Protein AF-A0A3B4U4S3-F1 (afdb_monomer_lite)

Structure (mmCIF, N/CA/C/O backbone):
data_AF-A0A3B4U4S3-F1
#
_entry.id   AF-A0A3B4U4S3-F1
#
loop_
_atom_site.group_PDB
_atom_site.id
_atom_site.type_symbol
_atom_site.label_atom_id
_atom_site.label_alt_id
_atom_site.label_comp_id
_atom_site.label_asym_id
_atom_site.label_entity_id
_atom_site.label_seq_id
_atom_site.pdbx_PDB_ins_code
_atom_site.Cartn_x
_atom_site.Cartn_y
_atom_site.Cartn_z
_atom_site.occupancy
_atom_site.B_iso_or_equiv
_atom_site.auth_seq_id
_atom_site.auth_comp_id
_atom_site.auth_asym_id
_atom_site.auth_atom_id
_atom_site.pdbx_PDB_model_num
ATOM 1 N N . MET A 1 1 ? 104.266 6.164 -66.813 1.00 58.22 1 MET A N 1
ATOM 2 C CA . MET A 1 1 ? 102.900 5.913 -67.338 1.00 58.22 1 MET A CA 1
ATOM 3 C C . MET A 1 1 ? 102.111 7.194 -67.681 1.00 58.22 1 MET A C 1
ATOM 5 O O . MET A 1 1 ? 100.897 7.127 -67.787 1.00 58.22 1 MET A O 1
ATOM 9 N N . PHE A 1 2 ? 102.761 8.342 -67.935 1.00 57.66 2 PHE A N 1
ATOM 10 C CA . PHE A 1 2 ? 102.082 9.587 -68.354 1.00 57.66 2 PHE A CA 1
ATOM 11 C C . PHE A 1 2 ? 102.341 9.987 -69.823 1.00 57.66 2 PHE A C 1
ATOM 13 O O . PHE A 1 2 ? 101.638 10.843 -70.349 1.00 57.66 2 PHE A O 1
ATOM 20 N N . GLU A 1 3 ? 103.284 9.344 -70.520 1.00 60.84 3 GLU A N 1
ATOM 21 C CA . GLU A 1 3 ? 103.549 9.603 -71.949 1.00 60.84 3 GLU A CA 1
ATOM 22 C C . GLU A 1 3 ? 102.419 9.099 -72.853 1.00 60.84 3 GLU A C 1
ATOM 24 O O . GLU A 1 3 ? 101.958 9.824 -73.728 1.00 60.84 3 GLU A O 1
ATOM 29 N N . ASN A 1 4 ? 101.866 7.922 -72.548 1.00 66.62 4 ASN A N 1
ATOM 30 C CA . ASN A 1 4 ? 100.774 7.322 -73.321 1.00 66.62 4 ASN A CA 1
ATOM 31 C C . ASN A 1 4 ? 99.476 8.159 -73.272 1.00 66.62 4 ASN A C 1
ATOM 33 O O . ASN A 1 4 ? 98.692 8.172 -74.215 1.00 66.62 4 ASN A O 1
ATOM 37 N N . PHE A 1 5 ? 99.244 8.897 -72.179 1.00 75.06 5 PHE A N 1
ATOM 38 C CA . PHE A 1 5 ? 98.093 9.799 -72.067 1.00 75.06 5 PHE A CA 1
ATOM 39 C C . PHE A 1 5 ? 98.308 11.094 -72.864 1.00 75.06 5 PHE A C 1
ATOM 41 O O . PHE A 1 5 ? 97.375 11.611 -73.476 1.00 75.06 5 PHE A O 1
ATOM 48 N N . ARG A 1 6 ? 99.551 11.591 -72.913 1.00 74.94 6 ARG A N 1
ATOM 49 C CA . ARG A 1 6 ? 99.919 12.792 -73.670 1.00 74.94 6 ARG A CA 1
ATOM 50 C C . ARG A 1 6 ? 99.849 12.562 -75.179 1.00 74.94 6 ARG A C 1
ATOM 52 O O . ARG A 1 6 ? 99.334 13.422 -75.885 1.00 74.94 6 ARG A O 1
ATOM 59 N N . GLU A 1 7 ? 100.293 11.402 -75.658 1.00 76.81 7 GLU A N 1
ATOM 60 C CA . GLU A 1 7 ? 100.159 11.008 -77.068 1.00 76.81 7 GLU A CA 1
ATOM 61 C C . GLU A 1 7 ? 98.692 10.858 -77.479 1.00 76.81 7 GLU A C 1
ATOM 63 O O . GLU A 1 7 ? 98.288 11.379 -78.517 1.00 76.81 7 GLU A O 1
ATOM 68 N N . ARG A 1 8 ? 97.857 10.239 -76.631 1.00 75.44 8 ARG A N 1
ATOM 69 C CA . ARG A 1 8 ? 96.414 10.111 -76.896 1.00 75.44 8 ARG A CA 1
ATOM 70 C C . ARG A 1 8 ? 95.697 11.460 -76.926 1.00 75.44 8 ARG A C 1
ATOM 72 O O . ARG A 1 8 ? 94.844 11.661 -77.784 1.00 75.44 8 ARG A O 1
ATOM 79 N N . LEU A 1 9 ? 96.057 12.396 -76.046 1.00 79.62 9 LEU A N 1
ATOM 80 C CA . LEU A 1 9 ? 95.496 13.750 -76.070 1.00 79.62 9 LEU A CA 1
ATOM 81 C C . LEU A 1 9 ? 95.936 14.521 -77.326 1.00 79.62 9 LEU A C 1
ATOM 83 O O . LEU A 1 9 ? 95.118 15.194 -77.950 1.00 79.62 9 LEU A O 1
ATOM 87 N N . HIS A 1 10 ? 97.203 14.385 -77.734 1.00 74.00 10 HIS A N 1
ATOM 88 C CA . HIS A 1 10 ? 97.710 15.013 -78.957 1.00 74.00 10 HIS A CA 1
ATOM 89 C C . HIS A 1 10 ? 97.050 14.461 -80.224 1.00 74.00 10 HIS A C 1
ATOM 91 O O . HIS A 1 10 ? 96.770 15.234 -81.139 1.00 74.00 10 HIS A O 1
ATOM 97 N N . MET A 1 11 ? 96.765 13.159 -80.257 1.00 76.75 11 MET A N 1
ATOM 98 C CA . MET A 1 11 ? 96.070 12.508 -81.367 1.00 76.75 11 MET A CA 1
ATOM 99 C C . MET A 1 11 ? 94.623 13.004 -81.477 1.00 76.75 11 MET A C 1
ATOM 101 O O . MET A 1 11 ? 94.225 13.480 -82.532 1.00 76.75 11 MET A O 1
ATOM 105 N N . VAL A 1 12 ? 93.884 13.065 -80.361 1.00 77.62 12 VAL A N 1
ATOM 106 C CA . VAL A 1 12 ? 92.513 13.617 -80.335 1.00 77.62 12 VAL A CA 1
ATOM 107 C C . VAL A 1 12 ? 92.483 15.095 -80.740 1.00 77.62 12 VAL A C 1
ATOM 109 O O . VAL A 1 12 ? 91.572 15.535 -81.440 1.00 77.62 12 VAL A O 1
ATOM 112 N N . GLN A 1 13 ? 93.490 15.875 -80.340 1.00 77.62 13 GLN A N 1
ATOM 113 C CA . GLN A 1 13 ? 93.591 17.282 -80.717 1.00 77.62 13 GLN A CA 1
ATOM 114 C C . GLN A 1 13 ? 93.939 17.459 -82.204 1.00 77.62 13 GLN A C 1
ATOM 116 O O . GLN A 1 13 ? 93.399 18.361 -82.848 1.00 77.62 13 GLN A O 1
ATOM 121 N N . GLN A 1 14 ? 94.789 16.599 -82.779 1.00 73.88 14 GLN A N 1
ATOM 122 C CA . GLN A 1 14 ? 95.028 16.575 -84.224 1.00 73.88 14 GLN A CA 1
ATOM 123 C C . GLN A 1 14 ? 93.772 16.164 -84.989 1.00 73.88 14 GLN A C 1
ATOM 125 O O . GLN A 1 14 ? 93.435 16.860 -85.942 1.00 73.88 14 GLN A O 1
ATOM 130 N N . ASP A 1 15 ? 93.045 15.145 -84.534 1.00 72.25 15 ASP A N 1
ATOM 131 C CA . ASP A 1 15 ? 91.836 14.631 -85.187 1.00 72.25 15 ASP A CA 1
ATOM 132 C C . ASP A 1 15 ? 90.685 15.651 -85.179 1.00 72.25 15 ASP A C 1
ATOM 134 O O . ASP A 1 15 ? 89.980 15.817 -86.177 1.00 72.25 15 ASP A O 1
ATOM 138 N N . PHE A 1 16 ? 90.542 16.435 -84.104 1.00 70.94 16 PHE A N 1
ATOM 139 C CA . PHE A 1 16 ? 89.606 17.566 -84.081 1.00 70.94 16 PHE A CA 1
ATOM 140 C C . PHE A 1 16 ? 90.041 18.705 -85.015 1.00 70.94 16 PHE A C 1
ATOM 142 O O . PHE A 1 16 ? 89.213 19.333 -85.679 1.00 70.94 16 PHE A O 1
ATOM 149 N N . THR A 1 17 ? 91.346 18.974 -85.099 1.00 70.06 17 THR A N 1
ATOM 150 C CA . THR A 1 17 ? 91.885 20.065 -85.926 1.00 70.06 17 THR A CA 1
ATOM 151 C C . THR A 1 17 ? 91.880 19.711 -87.421 1.00 70.06 17 THR A C 1
ATOM 153 O O . THR A 1 17 ? 91.685 20.592 -88.260 1.00 70.06 17 THR A O 1
ATOM 156 N N . THR A 1 18 ? 92.058 18.440 -87.788 1.00 65.62 18 THR A N 1
ATOM 157 C CA . THR A 1 18 ? 91.956 17.944 -89.172 1.00 65.62 18 THR A CA 1
ATOM 158 C C . THR A 1 18 ? 90.500 17.742 -89.599 1.00 65.62 18 THR A C 1
ATOM 160 O O . THR A 1 18 ? 90.156 18.060 -90.742 1.00 65.62 18 THR A O 1
ATOM 163 N N . GLY A 1 19 ? 89.617 17.338 -88.678 1.00 63.00 19 GLY A N 1
ATOM 164 C CA . GLY A 1 19 ? 88.169 17.272 -88.900 1.00 63.00 19 GLY A CA 1
ATOM 165 C C . GLY A 1 19 ? 87.524 18.639 -89.163 1.00 63.00 19 GLY A C 1
ATOM 166 O O . GLY A 1 19 ? 86.644 18.756 -90.011 1.00 63.00 19 GLY A O 1
ATOM 167 N N . LEU A 1 20 ? 88.005 19.709 -88.519 1.00 63.44 20 LEU A N 1
ATOM 168 C CA . LEU A 1 20 ? 87.483 21.064 -88.748 1.00 63.44 20 LEU A CA 1
ATOM 169 C C . LEU A 1 20 ? 88.052 21.723 -90.024 1.00 63.44 20 LEU A C 1
ATOM 171 O O . LEU A 1 20 ? 87.362 22.500 -90.681 1.00 63.44 20 LEU A O 1
ATOM 175 N N . LYS A 1 21 ? 89.284 21.376 -90.434 1.00 62.91 21 LYS A N 1
ATOM 176 C CA . LYS A 1 21 ? 89.913 21.879 -91.676 1.00 62.91 21 LYS A CA 1
ATOM 177 C C . LYS A 1 21 ? 89.324 21.280 -92.960 1.00 62.91 21 LYS A C 1
ATOM 179 O O . LYS A 1 21 ? 89.476 21.876 -94.019 1.00 62.91 21 LYS A O 1
ATOM 184 N N . THR A 1 22 ? 88.630 20.145 -92.884 1.00 59.31 22 THR A N 1
ATOM 185 C CA . THR A 1 22 ? 87.998 19.489 -94.047 1.00 59.31 22 THR A CA 1
ATOM 186 C C . THR A 1 22 ? 86.572 19.973 -94.342 1.00 59.31 22 THR A C 1
ATOM 188 O O . THR A 1 22 ? 86.033 19.658 -95.403 1.00 59.31 22 THR A O 1
ATOM 191 N N . LEU A 1 23 ? 85.979 20.794 -93.465 1.00 51.66 23 LEU A N 1
ATOM 192 C CA . LEU A 1 23 ? 84.628 21.357 -93.630 1.00 51.66 23 LEU A CA 1
ATOM 193 C C . LEU A 1 23 ? 84.605 22.851 -94.007 1.00 51.66 23 LEU A C 1
ATOM 195 O O . LEU A 1 23 ? 83.546 23.372 -94.343 1.00 51.66 23 LEU A O 1
ATOM 199 N N . GLY A 1 24 ? 85.754 23.534 -93.985 1.00 52.72 24 GLY A N 1
ATOM 200 C CA . GLY A 1 24 ? 85.854 24.991 -94.151 1.00 52.72 24 GLY A CA 1
ATOM 201 C C . GLY A 1 24 ? 86.336 25.501 -95.513 1.00 52.72 24 GLY A C 1
ATOM 202 O O . GLY A 1 24 ? 86.645 26.683 -95.607 1.00 52.72 24 GLY A O 1
ATOM 203 N N . ASP A 1 25 ? 86.442 24.658 -96.547 1.00 43.59 25 ASP A N 1
ATOM 204 C CA . ASP A 1 25 ? 87.019 25.076 -97.835 1.00 43.59 25 ASP A CA 1
ATOM 205 C C . ASP A 1 25 ? 86.301 24.482 -99.050 1.00 43.59 25 ASP A C 1
ATOM 207 O O . ASP A 1 25 ? 86.852 23.651 -99.764 1.00 43.59 25 ASP A O 1
ATOM 211 N N . LYS A 1 26 ? 85.041 24.883 -99.267 1.00 49.28 26 LYS A N 1
ATOM 212 C CA . LYS A 1 26 ? 84.388 24.883 -100.590 1.00 49.28 26 LYS A CA 1
ATOM 213 C C . LYS A 1 26 ? 83.296 25.945 -100.595 1.00 49.28 26 LYS A C 1
ATOM 215 O O . LYS A 1 26 ? 82.255 25.737 -99.985 1.00 49.28 26 LYS A O 1
ATOM 220 N N . SER A 1 27 ? 83.522 27.047 -101.306 1.00 42.66 27 SER A N 1
ATOM 221 C CA . SER A 1 27 ? 82.516 27.735 -102.139 1.00 42.66 27 SER A CA 1
ATOM 222 C C . SER A 1 27 ? 82.701 29.255 -102.138 1.00 42.66 27 SER A C 1
ATOM 224 O O . SER A 1 27 ? 81.923 30.005 -101.549 1.00 42.66 27 SER A O 1
ATOM 226 N N . ARG A 1 28 ? 83.690 29.718 -102.909 1.00 42.03 28 ARG A N 1
ATOM 227 C CA . ARG A 1 28 ? 83.558 30.952 -103.689 1.00 42.03 28 ARG A CA 1
ATOM 228 C C . ARG A 1 28 ? 83.905 30.670 -105.150 1.00 42.03 28 ARG A C 1
ATOM 230 O O . ARG A 1 28 ? 85.014 30.265 -105.465 1.00 42.03 28 ARG A O 1
ATOM 237 N N . ASP A 1 29 ? 82.888 30.873 -105.982 1.00 39.22 29 ASP A N 1
ATOM 238 C CA . ASP A 1 29 ? 82.897 31.237 -107.399 1.00 39.22 29 ASP A CA 1
ATOM 239 C C . ASP A 1 29 ? 83.911 30.592 -108.355 1.00 39.22 29 ASP A C 1
ATOM 241 O O . ASP A 1 29 ? 85.047 31.036 -108.515 1.00 39.22 29 ASP A O 1
ATOM 245 N N . THR A 1 30 ? 83.410 29.692 -109.205 1.00 39.03 30 THR A N 1
ATOM 246 C CA . THR A 1 30 ? 83.822 29.693 -110.615 1.00 39.03 30 THR A CA 1
ATOM 247 C C . THR A 1 30 ? 82.648 29.304 -111.508 1.00 39.03 30 THR A C 1
ATOM 249 O O . THR A 1 30 ? 82.042 28.243 -111.380 1.00 39.03 30 THR A O 1
ATOM 252 N N . LYS A 1 31 ? 82.298 30.224 -112.406 1.00 45.06 31 LYS A N 1
ATOM 253 C CA . LYS A 1 31 ? 81.185 30.142 -113.350 1.00 45.06 31 LYS A CA 1
ATOM 254 C C . LYS A 1 31 ? 81.403 28.996 -114.345 1.00 45.06 31 LYS A C 1
ATOM 256 O O . LYS A 1 31 ? 82.256 29.106 -115.220 1.00 45.06 31 LYS A O 1
ATOM 261 N N . ILE A 1 32 ? 80.561 27.963 -114.286 1.00 45.47 32 ILE A N 1
ATOM 262 C CA . ILE A 1 32 ? 80.308 27.056 -115.414 1.00 45.47 32 ILE A CA 1
ATOM 263 C C . ILE A 1 32 ? 78.823 27.135 -115.767 1.00 45.47 32 ILE A C 1
ATOM 265 O O . ILE A 1 32 ? 77.926 27.080 -114.929 1.00 45.47 32 ILE A O 1
ATOM 269 N N . LYS A 1 33 ? 78.591 27.364 -117.054 1.00 39.88 33 LYS A N 1
ATOM 270 C CA . LYS A 1 33 ? 77.335 27.751 -117.681 1.00 39.88 33 LYS A CA 1
ATOM 271 C C . LYS A 1 33 ? 76.458 26.510 -117.925 1.00 39.88 33 LYS A C 1
ATOM 273 O O . LYS A 1 33 ? 76.848 25.625 -118.672 1.00 39.88 33 LYS A O 1
ATOM 278 N N . ARG A 1 34 ? 75.236 26.567 -117.375 1.00 37.94 34 ARG A N 1
ATOM 279 C CA . ARG A 1 34 ? 73.984 25.852 -117.724 1.00 37.94 34 ARG A CA 1
ATOM 280 C C . ARG A 1 34 ? 73.846 24.349 -117.420 1.00 37.94 34 ARG A C 1
ATOM 282 O O . ARG A 1 34 ? 74.152 23.500 -118.247 1.00 37.94 34 ARG A O 1
ATOM 289 N N . ARG A 1 35 ? 73.049 24.080 -116.377 1.00 32.41 35 ARG A N 1
ATOM 290 C CA . ARG A 1 35 ? 71.801 23.297 -116.491 1.00 32.41 35 ARG A CA 1
ATOM 291 C C . ARG A 1 35 ? 70.768 23.844 -115.488 1.00 32.41 35 ARG A C 1
ATOM 293 O O . ARG A 1 35 ? 71.076 23.867 -114.302 1.00 32.41 35 ARG A O 1
ATOM 300 N N . PRO A 1 36 ? 69.576 24.303 -115.907 1.00 45.19 36 PRO A N 1
ATOM 301 C CA . PRO A 1 36 ? 68.518 24.638 -114.970 1.00 45.19 36 PRO A CA 1
ATOM 302 C C . PRO A 1 36 ? 67.810 23.336 -114.587 1.00 45.19 36 PRO A C 1
ATOM 304 O O . PRO A 1 36 ? 67.064 22.767 -115.377 1.00 45.19 36 PRO A O 1
ATOM 307 N N . ARG A 1 37 ? 68.083 22.835 -113.385 1.00 37.94 37 ARG A N 1
ATOM 308 C CA . ARG A 1 37 ? 67.113 22.033 -112.639 1.00 37.94 37 ARG A CA 1
ATOM 309 C C . ARG A 1 37 ? 66.824 22.791 -111.357 1.00 37.94 37 ARG A C 1
ATOM 311 O O . ARG A 1 37 ? 67.431 22.546 -110.324 1.00 37.94 37 ARG A O 1
ATOM 318 N N . PHE A 1 38 ? 65.929 23.766 -111.474 1.00 45.41 38 PHE A N 1
ATOM 319 C CA . PHE A 1 38 ? 64.953 23.947 -110.414 1.00 45.41 38 PHE A CA 1
ATOM 320 C C . PHE A 1 38 ? 64.091 22.689 -110.477 1.00 45.41 38 PHE A C 1
ATOM 322 O O . PHE A 1 38 ? 63.258 22.541 -111.364 1.00 45.41 38 PHE A O 1
ATOM 329 N N . GLU A 1 39 ? 64.408 21.731 -109.623 1.00 36.12 39 GLU A N 1
ATOM 330 C CA . GLU A 1 39 ? 63.456 20.715 -109.222 1.00 36.12 39 GLU A CA 1
ATOM 331 C C . GLU A 1 39 ? 63.374 20.899 -107.714 1.00 36.12 39 GLU A C 1
ATOM 333 O O . GLU A 1 39 ? 64.301 20.578 -106.971 1.00 36.12 39 GLU A O 1
ATOM 338 N N . GLU A 1 40 ? 62.324 21.610 -107.308 1.00 50.34 40 GLU A N 1
ATOM 339 C CA . GLU A 1 40 ? 61.894 21.769 -105.928 1.00 50.34 40 GLU A CA 1
ATOM 340 C C . GLU A 1 40 ? 61.672 20.382 -105.325 1.00 50.34 40 GLU A C 1
ATOM 342 O O . GLU A 1 40 ? 60.569 19.852 -105.313 1.00 50.34 40 GLU A O 1
ATOM 347 N N . SER A 1 41 ? 62.724 19.773 -104.798 1.00 45.31 41 SER A N 1
ATOM 348 C CA . SER A 1 41 ? 62.569 18.781 -103.748 1.00 45.31 41 SER A CA 1
ATOM 349 C C . SER A 1 41 ? 63.094 19.409 -102.469 1.00 45.31 41 SER A C 1
ATOM 351 O O . SER A 1 41 ? 64.158 19.051 -101.960 1.00 45.31 41 SER A O 1
ATOM 353 N N . LEU A 1 42 ? 62.331 20.375 -101.946 1.00 44.81 42 LEU A N 1
ATOM 354 C CA . LEU A 1 42 ? 62.278 20.546 -100.499 1.00 44.81 42 LEU A CA 1
ATOM 355 C C . LEU A 1 42 ? 62.061 19.123 -99.952 1.00 44.81 42 LEU A C 1
ATOM 357 O O . LEU A 1 42 ? 61.088 18.489 -100.383 1.00 44.81 42 LEU A O 1
ATOM 361 N N . PRO A 1 43 ? 62.968 18.550 -99.137 1.00 53.38 43 PRO A N 1
ATOM 362 C CA . PRO A 1 43 ? 62.749 17.210 -98.621 1.00 53.38 43 PRO A CA 1
ATOM 363 C C . PRO A 1 43 ? 61.374 17.231 -97.965 1.00 53.38 43 PRO A C 1
ATOM 365 O O . PRO A 1 43 ? 61.122 18.079 -97.108 1.00 53.38 43 PRO A O 1
ATOM 368 N N . HIS A 1 44 ? 60.452 16.383 -98.420 1.00 56.62 44 HIS A N 1
ATOM 369 C CA . HIS A 1 44 ? 59.173 16.227 -97.746 1.00 56.62 44 HIS A CA 1
ATOM 370 C C . HIS A 1 44 ? 59.485 15.611 -96.377 1.00 56.62 44 HIS A C 1
ATOM 372 O O . HIS A 1 44 ? 59.465 14.398 -96.199 1.00 56.62 44 HIS A O 1
ATOM 378 N N . PHE A 1 45 ? 59.786 16.458 -95.390 1.00 59.78 45 PHE A N 1
ATOM 379 C CA . PHE A 1 45 ? 59.870 16.113 -93.971 1.00 59.78 45 PHE A CA 1
ATOM 380 C C . PHE A 1 45 ? 58.474 15.767 -93.403 1.00 59.78 45 PHE A C 1
ATOM 382 O O . PHE A 1 45 ? 58.246 15.880 -92.200 1.00 59.78 45 PHE A O 1
ATOM 389 N N . SER A 1 46 ? 57.530 15.346 -94.255 1.00 71.12 46 SER A N 1
ATOM 390 C CA . SER A 1 46 ? 56.144 15.047 -93.901 1.00 71.12 46 SER A CA 1
ATOM 391 C C . SER A 1 46 ? 56.065 13.882 -92.924 1.00 71.12 46 SER A C 1
ATOM 393 O O . SER A 1 46 ? 55.398 14.005 -91.910 1.00 71.12 46 SER A O 1
ATOM 395 N N . ALA A 1 47 ? 56.843 12.814 -93.129 1.00 78.50 47 ALA A N 1
ATOM 396 C CA . ALA A 1 47 ? 56.846 11.662 -92.225 1.00 78.50 47 ALA A CA 1
ATOM 397 C C . ALA A 1 47 ? 57.290 12.023 -90.791 1.00 78.50 47 ALA A C 1
ATOM 399 O O . ALA A 1 47 ? 56.730 11.523 -89.820 1.00 78.50 47 ALA A O 1
ATOM 400 N N . GLY A 1 48 ? 58.278 12.915 -90.639 1.00 84.94 48 GLY A N 1
ATOM 401 C CA . GLY A 1 48 ? 58.717 13.391 -89.322 1.00 84.94 48 GLY A CA 1
ATOM 402 C C . GLY A 1 48 ? 57.669 14.279 -88.645 1.00 84.94 48 GLY A C 1
ATOM 403 O O . GLY A 1 48 ? 57.415 14.130 -87.450 1.00 84.94 48 GLY A O 1
ATOM 404 N N . LEU A 1 49 ? 57.026 15.156 -89.421 1.00 87.06 49 LEU A N 1
ATOM 405 C CA . LEU A 1 49 ? 55.941 16.015 -88.951 1.00 87.06 49 LEU A CA 1
ATOM 406 C C . LEU A 1 49 ? 54.697 15.205 -88.544 1.00 87.06 49 LEU A C 1
ATOM 408 O O . LEU A 1 49 ? 54.122 15.470 -87.496 1.00 87.06 49 LEU A O 1
ATOM 412 N N . GLU A 1 50 ? 54.322 14.187 -89.319 1.00 88.69 50 GLU A N 1
ATOM 413 C CA . GLU A 1 50 ? 53.203 13.279 -89.033 1.00 88.69 50 GLU A CA 1
ATOM 414 C C . GLU A 1 50 ? 53.435 12.463 -87.755 1.00 88.69 50 GLU A C 1
ATOM 416 O O . GLU A 1 50 ? 52.528 12.310 -86.938 1.00 88.69 50 GLU A O 1
ATOM 421 N N . ILE A 1 51 ? 54.660 11.968 -87.536 1.00 92.00 51 ILE A N 1
ATOM 422 C CA . ILE A 1 51 ? 55.012 11.253 -86.302 1.00 92.00 51 ILE A CA 1
ATOM 423 C C . ILE A 1 51 ? 54.911 12.188 -85.090 1.00 92.00 51 ILE A C 1
ATOM 425 O O . ILE A 1 51 ? 54.336 11.795 -84.073 1.00 92.00 51 ILE A O 1
ATOM 429 N N . LEU A 1 52 ? 55.443 13.411 -85.185 1.00 92.94 52 LEU A N 1
ATOM 430 C CA . LEU A 1 52 ? 55.357 14.400 -84.105 1.00 92.94 52 LEU A CA 1
ATOM 431 C C . LEU A 1 52 ? 53.907 14.797 -83.816 1.00 92.94 52 LEU A C 1
ATOM 433 O O . LEU A 1 52 ? 53.499 14.751 -82.659 1.00 92.94 52 LEU A O 1
ATOM 437 N N . SER A 1 53 ? 53.123 15.087 -84.856 1.00 92.69 53 SER A N 1
ATOM 438 C CA . SER A 1 53 ? 51.692 15.393 -84.752 1.00 92.69 53 SER A CA 1
ATOM 439 C C . SER A 1 53 ? 50.924 14.252 -84.081 1.00 92.69 53 SER A C 1
ATOM 441 O O . SER A 1 53 ? 50.158 14.495 -83.153 1.00 92.69 53 SER A O 1
ATOM 443 N N . ARG A 1 54 ? 51.205 12.990 -84.432 1.00 94.62 54 ARG A N 1
ATOM 444 C CA . ARG A 1 54 ? 50.601 11.828 -83.762 1.00 94.62 54 ARG A CA 1
ATOM 445 C C . ARG A 1 54 ? 50.971 11.747 -82.279 1.00 94.62 54 ARG A C 1
ATOM 447 O O . ARG A 1 54 ? 50.115 11.414 -81.461 1.00 94.62 54 ARG A O 1
ATOM 454 N N . TYR A 1 55 ? 52.231 11.986 -81.912 1.00 96.12 55 TYR A N 1
ATOM 455 C CA . TYR A 1 55 ? 52.636 11.979 -80.500 1.00 96.12 55 TYR A CA 1
ATOM 456 C C . TYR A 1 55 ? 52.000 13.127 -79.721 1.00 96.12 55 TYR A C 1
ATOM 458 O O . TYR A 1 55 ? 51.559 12.905 -78.595 1.00 96.12 55 TYR A O 1
ATOM 466 N N . GLU A 1 56 ? 51.915 14.313 -80.317 1.00 96.31 56 GLU A N 1
ATOM 467 C CA . GLU A 1 56 ? 51.245 15.477 -79.740 1.00 96.31 56 GLU A CA 1
ATOM 468 C C . GLU A 1 56 ? 49.757 15.195 -79.497 1.00 96.31 56 GLU A C 1
ATOM 470 O O . GLU A 1 56 ? 49.271 15.358 -78.376 1.00 96.31 56 GLU A O 1
ATOM 475 N N . GLU A 1 57 ? 49.049 14.673 -80.501 1.00 96.12 57 GLU A N 1
ATOM 476 C CA . GLU A 1 57 ? 47.646 14.268 -80.385 1.00 96.12 57 GLU A CA 1
ATOM 477 C C . GLU A 1 57 ? 47.451 13.187 -79.317 1.00 96.12 57 GLU A C 1
ATOM 479 O O . GLU A 1 57 ? 46.545 13.274 -78.484 1.00 96.12 57 GLU A O 1
ATOM 484 N N . ASN A 1 58 ? 48.315 12.170 -79.300 1.00 96.56 58 ASN A N 1
ATOM 485 C CA . ASN A 1 58 ? 48.216 11.074 -78.344 1.00 96.56 58 ASN A CA 1
ATOM 486 C C . ASN A 1 58 ? 48.524 11.536 -76.910 1.00 96.56 58 ASN A C 1
ATOM 488 O O . ASN A 1 58 ? 47.864 11.094 -75.969 1.00 96.56 58 ASN A O 1
ATOM 492 N N . TRP A 1 59 ? 49.482 12.450 -76.740 1.00 97.06 59 TRP A N 1
ATOM 493 C CA . TRP A 1 59 ? 49.793 13.092 -75.463 1.00 97.06 59 TRP A CA 1
ATOM 494 C C . TRP A 1 59 ? 48.625 13.943 -74.964 1.00 97.06 59 TRP A C 1
ATOM 496 O O . TRP A 1 59 ? 48.196 13.797 -73.817 1.00 97.06 59 TRP A O 1
ATOM 506 N N . PHE A 1 60 ? 48.050 14.773 -75.838 1.00 97.44 60 PHE A N 1
ATOM 507 C CA . PHE A 1 60 ? 46.869 15.571 -75.525 1.00 97.44 60 PHE A CA 1
ATOM 508 C C . PHE A 1 60 ? 45.685 14.691 -75.099 1.00 97.44 60 PHE A C 1
ATOM 510 O O . PHE A 1 60 ? 45.074 14.934 -74.056 1.00 97.44 60 PHE A O 1
ATOM 517 N N . LEU A 1 61 ? 45.385 13.631 -75.859 1.00 97.62 61 LEU A N 1
ATOM 518 C CA . LEU A 1 61 ? 44.314 12.686 -75.535 1.00 97.62 61 LEU A CA 1
ATOM 519 C C . LEU A 1 61 ? 44.559 11.963 -74.210 1.00 97.62 61 LEU A C 1
ATOM 521 O O . LEU A 1 61 ? 43.615 11.777 -73.441 1.00 97.62 61 LEU A O 1
ATOM 525 N N . LEU A 1 62 ? 45.801 11.557 -73.932 1.00 97.62 62 LEU A N 1
ATOM 526 C CA . LEU A 1 62 ? 46.159 10.925 -72.666 1.00 97.62 62 LEU A CA 1
ATOM 527 C C . LEU A 1 62 ? 45.906 11.878 -71.494 1.00 97.62 62 LEU A C 1
ATOM 529 O O . LEU A 1 62 ? 45.213 11.502 -70.555 1.00 97.62 62 LEU A O 1
ATOM 533 N N . HIS A 1 63 ? 46.380 13.122 -71.575 1.00 98.06 63 HIS A N 1
ATOM 534 C CA . HIS A 1 63 ? 46.140 14.128 -70.538 1.00 98.06 63 HIS A CA 1
ATOM 535 C C . HIS A 1 63 ? 44.662 14.439 -70.341 1.00 98.06 63 HIS A C 1
ATOM 537 O O . HIS A 1 63 ? 44.209 14.540 -69.200 1.00 98.06 63 HIS A O 1
ATOM 543 N N . LYS A 1 64 ? 43.906 14.561 -71.438 1.00 97.69 64 LYS A N 1
ATOM 544 C CA . LYS A 1 64 ? 42.460 14.761 -71.377 1.00 97.69 64 LYS A CA 1
ATOM 545 C C . LYS A 1 64 ? 41.788 13.609 -70.630 1.00 97.69 64 LYS A C 1
ATOM 547 O O . LYS A 1 64 ? 41.086 13.860 -69.660 1.00 97.69 64 LYS A O 1
ATOM 552 N N . ARG A 1 65 ? 42.082 12.355 -70.996 1.00 98.25 65 ARG A N 1
ATOM 553 C CA . ARG A 1 65 ? 41.535 11.174 -70.306 1.00 98.25 65 ARG A CA 1
ATOM 554 C C . ARG A 1 65 ? 41.944 11.105 -68.838 1.00 98.25 65 ARG A C 1
ATOM 556 O O . ARG A 1 65 ? 41.113 10.765 -68.008 1.00 98.25 65 ARG A O 1
ATOM 563 N N . THR A 1 66 ? 43.192 11.428 -68.505 1.00 98.19 66 THR A N 1
ATOM 564 C CA . THR A 1 66 ? 43.652 11.467 -67.108 1.00 98.19 66 THR A CA 1
ATOM 565 C C . THR A 1 66 ? 42.889 12.520 -66.308 1.00 98.19 66 THR A C 1
ATOM 567 O O . THR A 1 66 ? 42.491 12.249 -65.179 1.00 98.19 66 THR A O 1
ATOM 570 N N . LYS A 1 67 ? 42.634 13.696 -66.895 1.00 98.12 67 LYS A N 1
ATOM 571 C CA . LYS A 1 67 ? 41.836 14.752 -66.262 1.00 98.12 67 LYS A CA 1
ATOM 572 C C . LYS A 1 67 ? 40.380 14.326 -66.072 1.00 98.12 67 LYS A C 1
ATOM 574 O O . LYS A 1 67 ? 39.855 14.486 -64.976 1.00 98.12 67 LYS A O 1
ATOM 579 N N . ASP A 1 68 ? 39.760 13.753 -67.100 1.00 97.88 68 ASP A N 1
ATOM 580 C CA . ASP A 1 68 ? 38.380 13.260 -67.033 1.00 97.88 68 ASP A CA 1
ATOM 581 C C . ASP A 1 68 ? 38.254 12.138 -65.980 1.00 97.88 68 ASP A C 1
ATOM 583 O O . ASP A 1 68 ? 37.305 12.109 -65.200 1.00 97.88 68 ASP A O 1
ATOM 587 N N . CYS A 1 69 ? 39.252 11.250 -65.896 1.00 98.12 69 CYS A N 1
ATOM 588 C CA . CYS A 1 69 ? 39.333 10.200 -64.879 1.00 98.12 69 CYS A CA 1
ATOM 589 C C . CYS A 1 69 ? 39.473 10.775 -63.461 1.00 98.12 69 CYS A C 1
ATOM 591 O O . CYS A 1 69 ? 38.772 10.331 -62.557 1.00 98.12 69 CYS A O 1
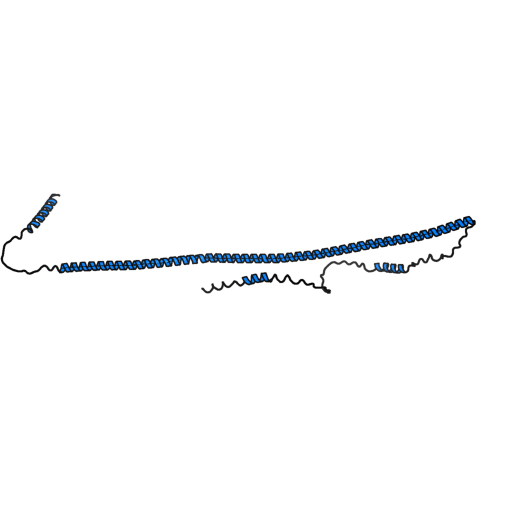ATOM 593 N N . ALA A 1 70 ? 40.326 11.787 -63.266 1.00 98.31 70 ALA A N 1
ATOM 594 C CA . ALA A 1 70 ? 40.474 12.459 -61.976 1.00 98.31 70 ALA A CA 1
ATOM 595 C C . ALA A 1 70 ? 39.164 13.130 -61.530 1.00 98.31 70 ALA A C 1
ATOM 597 O O . ALA A 1 70 ? 38.756 12.958 -60.388 1.00 98.31 70 ALA A O 1
ATOM 598 N N . GLN A 1 71 ? 38.457 13.805 -62.442 1.00 98.19 71 GLN A N 1
ATOM 599 C CA . GLN A 1 71 ? 37.151 14.410 -62.152 1.00 98.19 71 GLN A CA 1
ATOM 600 C C . GLN A 1 71 ? 36.088 13.362 -61.793 1.00 98.19 71 GLN A C 1
ATOM 602 O O . GLN A 1 71 ? 35.300 13.567 -60.873 1.00 98.19 71 GLN A O 1
ATOM 607 N N . ALA A 1 72 ? 36.071 12.224 -62.493 1.00 98.25 72 ALA A N 1
ATOM 608 C CA . ALA A 1 72 ? 35.181 11.118 -62.153 1.00 98.25 72 ALA A CA 1
ATOM 609 C C . ALA A 1 72 ? 35.521 10.509 -60.780 1.00 98.25 72 ALA A C 1
ATOM 611 O O . ALA A 1 72 ? 34.614 10.191 -60.014 1.00 98.25 72 ALA A O 1
ATOM 612 N N . ALA A 1 73 ? 36.809 10.380 -60.449 1.00 98.44 73 ALA A N 1
ATOM 613 C CA . ALA A 1 73 ? 37.256 9.905 -59.143 1.00 98.44 73 ALA A CA 1
ATOM 614 C C . ALA A 1 73 ? 36.864 10.871 -58.011 1.00 98.44 73 ALA A C 1
ATOM 616 O O . ALA A 1 73 ? 36.384 10.412 -56.981 1.00 98.44 73 ALA A O 1
ATOM 617 N N . GLU A 1 74 ? 36.992 12.186 -58.217 1.00 98.38 74 GLU A N 1
ATOM 618 C CA . GLU A 1 74 ? 36.539 13.211 -57.262 1.00 98.38 74 GLU A CA 1
ATOM 619 C C . GLU A 1 74 ? 35.021 13.149 -57.022 1.00 98.38 74 GLU A C 1
ATOM 621 O O . GLU A 1 74 ? 34.571 13.275 -55.884 1.00 98.38 74 GLU A O 1
ATOM 626 N N . ALA A 1 75 ? 34.220 12.906 -58.066 1.00 98.06 75 ALA A N 1
ATOM 627 C CA . ALA A 1 75 ? 32.773 12.743 -57.917 1.00 98.06 75 ALA A CA 1
ATOM 628 C C . ALA A 1 75 ? 32.417 11.507 -57.070 1.00 98.06 75 ALA A C 1
ATOM 630 O O . ALA A 1 75 ? 31.610 11.600 -56.146 1.00 98.06 75 ALA A O 1
ATOM 631 N N . VAL A 1 76 ? 33.062 10.367 -57.345 1.00 98.56 76 VAL A N 1
ATOM 632 C CA . VAL A 1 76 ? 32.860 9.128 -56.577 1.00 98.56 76 VAL A CA 1
ATOM 633 C C . VAL A 1 76 ? 33.338 9.279 -55.130 1.00 98.56 76 VAL A C 1
ATOM 635 O O . VAL A 1 76 ? 32.671 8.790 -54.222 1.00 98.56 76 VAL A O 1
ATOM 638 N N . ASP A 1 77 ? 34.456 9.967 -54.888 1.00 98.50 77 ASP A N 1
ATOM 639 C CA . ASP A 1 77 ? 34.927 10.267 -53.531 1.00 98.50 77 ASP A CA 1
ATOM 640 C C . ASP A 1 77 ? 33.894 11.100 -52.754 1.00 98.50 77 ASP A C 1
ATOM 642 O O . ASP A 1 77 ? 33.555 10.768 -51.617 1.00 98.50 77 ASP A O 1
ATOM 646 N N . GLY A 1 78 ? 33.288 12.102 -53.403 1.00 98.50 78 GLY A N 1
ATOM 647 C CA . GLY A 1 78 ? 32.173 12.867 -52.840 1.00 98.50 78 GLY A CA 1
ATOM 648 C C . GLY A 1 78 ? 30.985 11.988 -52.429 1.00 98.50 78 GLY A C 1
ATOM 649 O O . GLY A 1 78 ? 30.471 12.124 -51.313 1.00 98.50 78 GLY A O 1
ATOM 650 N N . ASP A 1 79 ? 30.587 11.042 -53.283 1.00 98.31 79 ASP A N 1
ATOM 651 C CA . ASP A 1 79 ? 29.516 10.083 -52.981 1.00 98.31 79 ASP A CA 1
ATOM 652 C C . ASP A 1 79 ? 29.883 9.155 -51.808 1.00 98.31 79 ASP A C 1
ATOM 654 O O . ASP A 1 79 ? 29.048 8.897 -50.934 1.00 98.31 79 ASP A O 1
ATOM 658 N N . ILE A 1 80 ? 31.136 8.687 -51.740 1.00 98.56 80 ILE A N 1
ATOM 659 C CA . ILE A 1 80 ? 31.648 7.860 -50.636 1.00 98.56 80 ILE A CA 1
ATOM 660 C C . ILE A 1 80 ? 31.609 8.640 -49.319 1.00 98.56 80 ILE A C 1
ATOM 662 O O . ILE A 1 80 ? 31.120 8.117 -48.311 1.00 98.56 80 ILE A O 1
ATOM 666 N N . VAL A 1 81 ? 32.068 9.894 -49.312 1.00 98.69 81 VAL A N 1
ATOM 667 C CA . VAL A 1 81 ? 32.034 10.762 -48.126 1.00 98.69 81 VAL A CA 1
ATOM 668 C C . VAL A 1 81 ? 30.593 10.972 -47.666 1.00 98.69 81 VAL A C 1
ATOM 670 O O . VAL A 1 81 ? 30.291 10.775 -46.485 1.00 98.69 81 VAL A O 1
ATOM 673 N N . MET A 1 82 ? 29.677 11.283 -48.583 1.00 98.50 82 MET A N 1
ATOM 674 C CA . MET A 1 82 ? 28.261 11.449 -48.251 1.00 98.50 82 MET A CA 1
ATOM 675 C C . MET A 1 82 ? 27.651 10.167 -47.675 1.00 98.50 82 MET A C 1
ATOM 677 O O . MET A 1 82 ? 26.996 10.210 -46.628 1.00 98.50 82 MET A O 1
ATOM 681 N N . LEU A 1 83 ? 27.897 9.014 -48.301 1.00 98.31 83 LEU A N 1
ATOM 682 C CA . LEU A 1 83 ? 27.414 7.724 -47.811 1.00 98.31 83 LEU A CA 1
ATOM 683 C C . LEU A 1 83 ? 27.988 7.390 -46.428 1.00 98.31 83 LEU A C 1
ATOM 685 O O . LEU A 1 83 ? 27.246 6.929 -45.558 1.00 98.31 83 LEU A O 1
ATOM 689 N N . SER A 1 84 ? 29.272 7.669 -46.193 1.00 98.31 84 SER A N 1
ATOM 690 C CA . SER A 1 84 ? 29.915 7.457 -44.893 1.00 98.31 84 SER A CA 1
ATOM 691 C C . SER A 1 84 ? 29.271 8.312 -43.795 1.00 98.31 84 SER A C 1
ATOM 693 O O . SER A 1 84 ? 28.950 7.797 -42.724 1.00 98.31 84 SER A O 1
ATOM 695 N N . ALA A 1 85 ? 28.952 9.578 -44.085 1.00 98.50 85 ALA A N 1
ATOM 696 C CA . ALA A 1 85 ? 28.252 10.459 -43.156 1.00 98.50 85 ALA A CA 1
ATOM 697 C C . ALA A 1 85 ? 26.825 9.965 -42.856 1.00 98.50 85 ALA A C 1
ATOM 699 O O . ALA A 1 85 ? 26.360 10.026 -41.713 1.00 98.50 85 ALA A O 1
ATOM 700 N N . HIS A 1 86 ? 26.119 9.442 -43.865 1.00 98.44 86 HIS A N 1
ATOM 701 C CA . HIS A 1 86 ? 24.805 8.824 -43.675 1.00 98.44 86 HIS A CA 1
ATO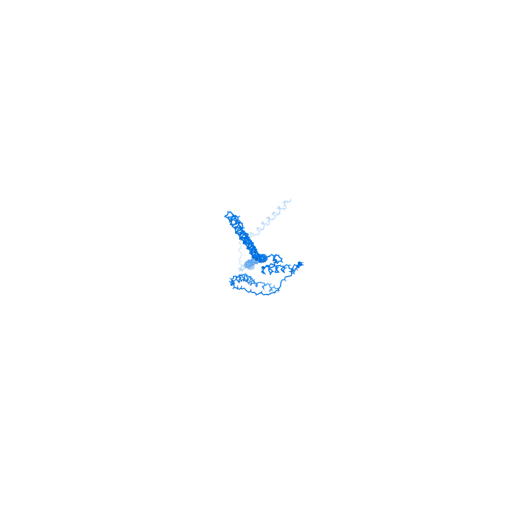M 702 C C . HIS A 1 86 ? 24.870 7.558 -42.817 1.00 98.44 86 HIS A C 1
ATOM 704 O O . HIS A 1 86 ? 24.021 7.379 -41.939 1.00 98.44 86 HIS A O 1
ATOM 710 N N . TRP A 1 87 ? 25.858 6.695 -43.058 1.00 98.31 87 TRP A N 1
ATOM 711 C CA . TRP A 1 87 ? 26.086 5.492 -42.264 1.00 98.31 87 TRP A CA 1
ATOM 712 C C . TRP A 1 87 ? 26.378 5.840 -40.808 1.00 98.31 87 TRP A C 1
ATOM 714 O O . TRP A 1 87 ? 25.744 5.298 -39.906 1.00 98.31 87 TRP A O 1
ATOM 724 N N . GLU A 1 88 ? 27.253 6.814 -40.582 1.00 98.56 88 GLU A N 1
ATOM 725 C CA . GLU A 1 88 ? 27.644 7.231 -39.245 1.00 98.56 88 GLU A CA 1
ATOM 726 C C . GLU A 1 88 ? 26.463 7.806 -38.455 1.00 98.56 88 GLU A C 1
ATOM 728 O O . GLU A 1 88 ? 26.255 7.443 -37.298 1.00 98.56 88 GLU A O 1
ATOM 733 N N . ARG A 1 89 ? 25.604 8.606 -39.101 1.00 98.50 89 ARG A N 1
ATOM 734 C CA . ARG A 1 89 ? 24.363 9.105 -38.486 1.00 98.50 89 ARG A CA 1
ATOM 735 C C . ARG A 1 89 ? 23.399 7.977 -38.104 1.00 98.50 89 ARG A C 1
ATOM 737 O O . ARG A 1 89 ? 22.734 8.052 -37.075 1.00 98.50 89 ARG A O 1
ATOM 744 N N . ARG A 1 90 ? 23.282 6.937 -38.936 1.00 98.25 90 ARG A N 1
ATOM 745 C CA . ARG A 1 90 ? 22.437 5.771 -38.616 1.00 98.25 90 ARG A CA 1
ATOM 746 C C . ARG A 1 90 ? 23.036 4.951 -37.481 1.00 98.25 90 ARG A C 1
ATOM 748 O O . ARG A 1 90 ? 22.301 4.516 -36.600 1.00 98.25 90 ARG A O 1
ATOM 755 N N . ARG A 1 91 ? 24.356 4.771 -37.486 1.00 98.38 91 ARG A N 1
ATOM 756 C CA . ARG A 1 91 ? 25.092 4.062 -36.441 1.00 98.38 91 ARG A CA 1
ATOM 757 C C . ARG A 1 91 ? 24.899 4.739 -35.087 1.00 98.38 91 ARG A C 1
ATOM 759 O O . ARG A 1 91 ? 24.541 4.056 -34.137 1.00 98.38 91 ARG A O 1
ATOM 766 N N . THR A 1 92 ? 25.059 6.060 -35.004 1.00 98.50 92 THR A N 1
ATOM 767 C CA . THR A 1 92 ? 24.852 6.801 -33.750 1.00 98.50 92 THR A CA 1
ATOM 768 C C . THR A 1 92 ? 23.412 6.700 -33.250 1.00 98.50 92 THR A C 1
ATOM 770 O O . THR A 1 92 ? 23.210 6.438 -32.068 1.00 98.50 92 THR A O 1
ATOM 773 N N . ALA A 1 93 ? 22.415 6.812 -34.135 1.00 98.25 93 ALA A N 1
ATOM 774 C CA . ALA A 1 93 ? 21.009 6.630 -33.766 1.00 98.25 93 ALA A CA 1
ATOM 775 C C . ALA A 1 93 ? 20.712 5.211 -33.237 1.00 98.25 93 ALA A C 1
ATOM 777 O O . ALA A 1 93 ? 19.989 5.054 -32.254 1.00 98.25 93 ALA A O 1
ATOM 778 N N . LEU A 1 94 ? 21.293 4.174 -33.852 1.00 98.50 94 LEU A N 1
ATOM 779 C CA . LEU A 1 94 ? 21.162 2.792 -33.377 1.00 98.50 94 LEU A CA 1
ATOM 780 C C . LEU A 1 94 ? 21.844 2.575 -32.024 1.00 98.50 94 LEU A C 1
ATOM 782 O O . LEU A 1 94 ? 21.274 1.904 -31.170 1.00 98.50 94 LEU A O 1
ATOM 786 N N . THR A 1 95 ? 23.026 3.155 -31.806 1.00 98.25 95 THR A N 1
ATOM 787 C CA . THR A 1 95 ? 23.712 3.083 -30.509 1.00 98.25 95 THR A CA 1
ATOM 788 C C . THR A 1 95 ? 22.886 3.751 -29.410 1.00 98.25 95 THR A C 1
ATOM 790 O O . THR A 1 95 ? 22.701 3.154 -28.357 1.00 98.25 95 THR A O 1
ATOM 793 N N . GLN A 1 96 ? 22.296 4.920 -29.674 1.00 98.25 96 GLN A N 1
ATOM 794 C CA . GLN A 1 96 ? 21.399 5.581 -28.720 1.00 98.25 96 GLN A CA 1
ATOM 795 C C . GLN A 1 96 ? 20.180 4.713 -28.387 1.00 98.25 96 GLN A C 1
ATOM 797 O O . GLN A 1 96 ? 19.837 4.555 -27.219 1.00 98.25 96 GLN A O 1
ATOM 802 N N . LEU A 1 97 ? 19.540 4.106 -29.394 1.00 97.94 97 LEU A N 1
ATOM 803 C CA . LEU A 1 97 ? 18.418 3.190 -29.165 1.00 97.94 97 LEU A CA 1
ATOM 804 C C . LEU A 1 97 ? 18.841 1.974 -28.331 1.00 97.94 97 LEU A C 1
ATOM 806 O O . LEU A 1 97 ? 18.114 1.563 -27.430 1.00 97.94 97 LEU A O 1
ATOM 810 N N . GLN A 1 98 ? 20.012 1.407 -28.619 1.00 97.81 98 GLN A N 1
ATOM 811 C CA . GLN A 1 98 ? 20.564 0.293 -27.859 1.00 97.81 98 GLN A CA 1
ATOM 812 C C . GLN A 1 98 ? 20.802 0.678 -26.394 1.00 97.81 98 GLN A C 1
ATOM 814 O O . GLN A 1 98 ? 20.441 -0.096 -25.514 1.00 97.81 98 GLN A O 1
ATOM 819 N N . GLU A 1 99 ? 21.358 1.860 -26.121 1.00 97.19 99 GLU A N 1
ATOM 820 C CA . GLU A 1 99 ? 21.545 2.373 -24.757 1.00 97.19 99 GLU A CA 1
ATOM 821 C C . GLU A 1 99 ? 20.205 2.512 -24.017 1.00 97.19 99 GLU A C 1
ATOM 823 O O . GLU A 1 99 ? 20.093 2.085 -22.869 1.00 97.19 99 GLU A O 1
ATOM 828 N N . GLN A 1 100 ? 19.160 3.026 -24.683 1.00 96.75 100 GLN A N 1
ATOM 829 C CA . GLN A 1 100 ? 17.811 3.092 -24.097 1.00 96.75 100 GLN A CA 1
ATOM 830 C C . GLN A 1 100 ? 17.224 1.700 -23.834 1.00 96.75 100 GLN A C 1
ATOM 832 O O . GLN A 1 100 ? 16.555 1.480 -22.829 1.00 96.75 100 GLN A O 1
ATOM 837 N N . LEU A 1 101 ? 17.470 0.730 -24.716 1.00 97.50 101 LEU A N 1
ATOM 838 C CA . LEU A 1 101 ? 16.982 -0.632 -24.513 1.00 97.50 101 LEU A CA 1
ATOM 839 C C . LEU A 1 101 ? 17.737 -1.345 -23.380 1.00 97.50 101 LEU A C 1
ATOM 841 O O . LEU A 1 101 ? 17.154 -2.157 -22.666 1.00 97.50 101 LEU A O 1
ATOM 845 N N . GLN A 1 102 ? 19.016 -1.020 -23.186 1.00 97.12 102 GLN A N 1
ATOM 846 C CA . GLN A 1 102 ? 19.837 -1.554 -22.100 1.00 97.12 102 GLN A CA 1
ATOM 847 C C . GLN A 1 102 ? 19.445 -1.018 -20.716 1.00 97.12 102 GLN A C 1
ATOM 849 O O . GLN A 1 102 ? 19.729 -1.693 -19.728 1.00 97.12 102 GLN A O 1
ATOM 854 N N . SER A 1 103 ? 18.779 0.138 -20.614 1.00 96.12 103 SER A N 1
ATOM 855 C CA . SER A 1 103 ? 18.273 0.660 -19.333 1.00 96.12 103 SER A CA 1
ATOM 856 C C . SER A 1 103 ? 16.927 0.055 -18.915 1.00 96.12 103 SER A C 1
ATOM 858 O O . SER A 1 103 ? 16.580 0.068 -17.733 1.00 96.12 103 SER A O 1
ATOM 860 N N . LEU A 1 104 ? 16.184 -0.537 -19.854 1.00 96.94 104 LEU A N 1
ATOM 861 C CA . LEU A 1 104 ? 14.853 -1.098 -19.618 1.00 96.94 104 LEU A CA 1
ATOM 862 C C . LEU A 1 104 ? 14.820 -2.203 -18.535 1.00 96.94 104 LEU A C 1
ATOM 864 O O . LEU A 1 104 ? 13.902 -2.177 -17.718 1.00 96.94 104 LEU A O 1
ATOM 868 N N . PRO A 1 105 ? 15.800 -3.125 -18.431 1.00 98.12 105 PRO A N 1
ATOM 869 C CA . PRO A 1 105 ? 15.856 -4.088 -17.329 1.00 98.12 105 PRO A CA 1
ATOM 870 C C . PRO A 1 105 ? 16.003 -3.442 -15.946 1.00 98.12 105 PRO A C 1
ATOM 872 O O . PRO A 1 105 ? 15.401 -3.922 -14.990 1.00 98.12 105 PRO A O 1
ATOM 875 N N . ALA A 1 106 ? 16.767 -2.349 -15.832 1.00 97.38 106 ALA A N 1
ATOM 876 C CA . ALA A 1 106 ? 16.889 -1.618 -14.571 1.00 97.38 106 ALA A CA 1
ATOM 877 C C . ALA A 1 106 ? 15.545 -0.985 -14.187 1.00 97.38 106 ALA A C 1
ATOM 879 O O . ALA A 1 106 ? 15.082 -1.163 -13.064 1.00 97.38 106 ALA A O 1
ATOM 880 N N . PHE A 1 107 ? 14.856 -0.365 -15.149 1.00 97.12 107 PHE A N 1
ATOM 881 C CA . PHE A 1 107 ? 13.512 0.171 -14.932 1.00 97.12 107 PHE A CA 1
ATOM 882 C C . PHE A 1 107 ? 12.496 -0.913 -14.529 1.00 97.12 107 PHE A C 1
ATOM 884 O O . PHE A 1 107 ? 11.696 -0.700 -13.623 1.00 97.12 107 PHE A O 1
ATOM 891 N N . ILE A 1 108 ? 12.553 -2.103 -15.141 1.00 97.94 108 ILE A N 1
ATOM 892 C CA . ILE A 1 108 ? 11.733 -3.249 -14.711 1.00 97.94 108 ILE A CA 1
ATOM 893 C C . ILE A 1 108 ? 12.052 -3.621 -13.259 1.00 97.94 108 ILE A C 1
ATOM 895 O O . ILE A 1 108 ? 11.130 -3.794 -12.471 1.00 97.94 108 ILE A O 1
ATOM 899 N N . SER A 1 109 ? 13.332 -3.687 -12.878 1.00 98.38 109 SER A N 1
ATOM 900 C CA . SER A 1 109 ? 13.710 -4.018 -11.499 1.00 98.38 109 SER A CA 1
ATOM 901 C C . SER A 1 109 ? 13.228 -2.979 -10.477 1.00 98.38 109 SER A C 1
ATOM 903 O O . SER A 1 109 ? 12.830 -3.341 -9.372 1.00 98.38 109 SER A O 1
ATOM 905 N N . GLU A 1 110 ? 13.194 -1.698 -10.852 1.00 98.56 110 GLU A N 1
ATOM 906 C CA . GLU A 1 110 ? 12.615 -0.633 -10.028 1.00 98.56 110 GLU A CA 1
ATOM 907 C C . GLU A 1 110 ? 11.096 -0.798 -9.887 1.00 98.56 110 GLU A C 1
ATOM 909 O O . GLU A 1 110 ? 10.564 -0.673 -8.783 1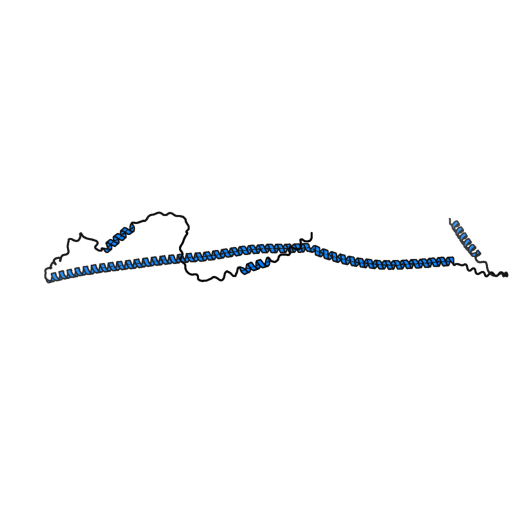.00 98.56 110 GLU A O 1
ATOM 914 N N . LEU A 1 111 ? 10.393 -1.135 -10.975 1.00 98.56 111 LEU A N 1
ATOM 915 C CA . LEU A 1 111 ? 8.961 -1.442 -10.930 1.00 98.56 111 LEU A CA 1
ATOM 916 C C . LEU A 1 111 ? 8.660 -2.674 -10.069 1.00 98.56 111 LEU A C 1
ATOM 918 O O . LEU A 1 111 ? 7.697 -2.651 -9.300 1.00 98.56 111 LEU A O 1
ATOM 922 N N . ASP A 1 112 ? 9.476 -3.723 -10.154 1.00 98.56 112 ASP A N 1
ATOM 923 C CA . ASP A 1 112 ? 9.348 -4.915 -9.313 1.00 98.56 112 ASP A CA 1
ATOM 924 C C . ASP A 1 112 ? 9.575 -4.569 -7.834 1.00 98.56 112 ASP A C 1
ATOM 926 O O . ASP A 1 112 ? 8.819 -5.018 -6.972 1.00 98.56 112 ASP A O 1
ATOM 930 N N . ALA A 1 113 ? 10.551 -3.708 -7.528 1.00 98.62 113 ALA A N 1
ATOM 931 C CA . ALA A 1 113 ? 10.795 -3.226 -6.169 1.00 98.62 113 ALA A CA 1
ATOM 932 C C . ALA A 1 113 ? 9.617 -2.401 -5.625 1.00 98.62 113 ALA A C 1
ATOM 934 O O . ALA A 1 113 ? 9.183 -2.615 -4.493 1.00 98.62 113 ALA A O 1
ATOM 935 N N . ILE A 1 114 ? 9.051 -1.493 -6.429 1.00 98.50 114 ILE A N 1
ATOM 936 C CA . ILE A 1 114 ? 7.843 -0.738 -6.057 1.00 98.50 114 ILE A CA 1
ATOM 937 C C . ILE A 1 114 ? 6.668 -1.695 -5.830 1.00 98.50 114 ILE A C 1
ATOM 939 O O . ILE A 1 114 ? 5.954 -1.559 -4.840 1.00 98.50 114 ILE A O 1
ATOM 943 N N . THR A 1 115 ? 6.497 -2.688 -6.702 1.00 98.69 115 THR A N 1
ATOM 944 C CA . THR A 1 115 ? 5.442 -3.703 -6.578 1.00 98.69 115 THR A CA 1
ATOM 945 C C . THR A 1 115 ? 5.590 -4.505 -5.282 1.00 98.69 115 THR A C 1
ATOM 947 O O . THR A 1 115 ? 4.604 -4.720 -4.580 1.00 98.69 115 THR A O 1
ATOM 950 N N . ALA A 1 116 ? 6.813 -4.895 -4.915 1.00 98.62 116 ALA A N 1
ATOM 951 C CA . ALA A 1 116 ? 7.090 -5.584 -3.656 1.00 98.62 116 ALA A CA 1
ATOM 952 C C . ALA A 1 116 ? 6.811 -4.700 -2.427 1.00 98.62 116 ALA A C 1
ATOM 954 O O . ALA A 1 116 ? 6.232 -5.173 -1.452 1.00 98.62 116 ALA A O 1
ATOM 955 N N . ASN A 1 117 ? 7.168 -3.413 -2.483 1.00 98.69 117 ASN A N 1
ATOM 956 C CA . ASN A 1 117 ? 6.883 -2.462 -1.405 1.00 98.69 117 ASN A CA 1
ATOM 957 C C . ASN A 1 117 ? 5.376 -2.250 -1.209 1.00 98.69 117 ASN A C 1
ATOM 959 O O . ASN A 1 117 ? 4.920 -2.155 -0.072 1.00 98.69 117 ASN A O 1
ATOM 963 N N . ILE A 1 118 ? 4.602 -2.196 -2.298 1.00 98.50 118 ILE A N 1
ATOM 964 C CA . ILE A 1 118 ? 3.137 -2.119 -2.227 1.00 98.50 118 ILE A CA 1
ATOM 965 C C . ILE A 1 118 ? 2.582 -3.368 -1.539 1.00 98.50 118 ILE A C 1
ATOM 967 O O . ILE A 1 118 ? 1.831 -3.228 -0.581 1.00 98.50 118 ILE A O 1
ATOM 971 N N . ALA A 1 119 ? 3.012 -4.566 -1.946 1.00 98.25 119 ALA A N 1
ATOM 972 C CA . ALA A 1 119 ? 2.564 -5.812 -1.322 1.00 98.25 119 ALA A CA 1
ATOM 973 C C . ALA A 1 119 ? 2.923 -5.892 0.177 1.00 98.25 119 ALA A C 1
ATOM 975 O O . ALA A 1 119 ? 2.142 -6.399 0.978 1.00 98.25 119 ALA A O 1
ATOM 976 N N . HIS A 1 120 ? 4.089 -5.371 0.577 1.00 98.56 120 HIS A N 1
ATOM 977 C CA . HIS A 1 120 ? 4.461 -5.276 1.991 1.00 98.56 120 HIS A CA 1
ATOM 978 C C . HIS A 1 120 ? 3.529 -4.333 2.761 1.00 98.56 120 HIS A C 1
ATOM 980 O O . HIS A 1 120 ? 3.036 -4.694 3.825 1.00 98.56 120 HIS A O 1
ATOM 986 N N . LEU A 1 121 ? 3.265 -3.139 2.219 1.00 98.69 121 LEU A N 1
ATOM 987 C CA . LEU A 1 121 ? 2.357 -2.174 2.841 1.00 98.69 121 LEU A CA 1
ATOM 988 C C . LEU A 1 121 ? 0.933 -2.720 2.955 1.00 98.69 121 LEU A C 1
ATOM 990 O O . LEU A 1 121 ? 0.287 -2.500 3.973 1.00 98.69 121 LEU A O 1
ATOM 994 N N . GLU A 1 122 ? 0.448 -3.440 1.942 1.00 98.31 122 GLU A N 1
ATOM 995 C CA . GLU A 1 122 ? -0.841 -4.140 1.997 1.00 98.31 122 GLU A CA 1
ATOM 996 C C . GLU A 1 122 ? -0.886 -5.113 3.186 1.00 98.31 122 GLU A C 1
ATOM 998 O O . GLU A 1 122 ? -1.832 -5.068 3.970 1.00 98.31 122 GLU A O 1
ATOM 1003 N N . GLY A 1 123 ? 0.172 -5.904 3.395 1.00 98.50 123 GLY A N 1
ATOM 1004 C CA . GLY A 1 123 ? 0.292 -6.781 4.564 1.00 98.50 123 GLY A CA 1
ATOM 1005 C C . GLY A 1 123 ? 0.310 -6.029 5.903 1.00 98.50 123 GLY A C 1
ATOM 1006 O O . GLY A 1 123 ? -0.373 -6.434 6.845 1.00 98.50 123 GLY A O 1
ATOM 1007 N N . ASP A 1 124 ? 1.033 -4.907 5.991 1.00 98.62 124 ASP A N 1
ATOM 1008 C CA . ASP A 1 124 ? 1.060 -4.065 7.198 1.00 98.62 124 ASP A CA 1
ATOM 1009 C C . ASP A 1 124 ? -0.330 -3.476 7.513 1.00 98.62 124 ASP A C 1
ATOM 1011 O O . ASP A 1 124 ? -0.727 -3.374 8.680 1.00 98.62 124 ASP A O 1
ATOM 1015 N N . PHE A 1 125 ? -1.089 -3.094 6.479 1.00 98.56 125 PHE A N 1
ATOM 1016 C CA . PHE A 1 125 ? -2.457 -2.599 6.630 1.00 98.56 125 PHE A CA 1
ATOM 1017 C C . PHE A 1 125 ? -3.412 -3.700 7.094 1.00 98.56 125 PHE A C 1
ATOM 1019 O O . PHE A 1 125 ? -4.181 -3.454 8.023 1.00 98.56 125 PHE A O 1
ATOM 1026 N N . GLU A 1 126 ? -3.329 -4.910 6.536 1.00 98.62 126 GLU A N 1
ATOM 1027 C CA . GLU A 1 126 ? -4.117 -6.059 7.002 1.00 98.62 126 GLU A CA 1
ATOM 1028 C C . GLU A 1 126 ? -3.828 -6.379 8.478 1.00 98.62 126 GLU A C 1
ATOM 1030 O O . GLU A 1 126 ? -4.747 -6.603 9.276 1.00 98.62 126 GLU A O 1
ATOM 1035 N N . GLU A 1 127 ? -2.556 -6.338 8.890 1.00 98.69 127 GLU A N 1
ATOM 1036 C CA . GLU A 1 127 ? -2.195 -6.533 10.293 1.00 98.69 127 GLU A CA 1
ATOM 1037 C C . GLU A 1 127 ? -2.775 -5.419 11.178 1.00 98.69 127 GLU A C 1
ATOM 1039 O O . GLU A 1 127 ? -3.358 -5.697 12.231 1.00 98.69 127 GLU A O 1
ATOM 1044 N N . MET A 1 128 ? -2.663 -4.157 10.764 1.00 98.69 128 MET A N 1
ATOM 1045 C CA . MET A 1 128 ? -3.238 -3.030 11.497 1.00 98.69 128 MET A CA 1
ATOM 1046 C C . MET A 1 128 ? -4.762 -3.154 11.632 1.00 98.69 128 MET A C 1
ATOM 1048 O O . MET A 1 128 ? -5.291 -2.931 12.723 1.00 98.69 128 MET A O 1
ATOM 1052 N N . GLU A 1 129 ? -5.464 -3.545 10.569 1.00 98.62 129 GLU A N 1
ATOM 1053 C CA . GLU A 1 129 ? -6.908 -3.795 10.591 1.00 98.62 129 GLU A CA 1
ATOM 1054 C C . GLU A 1 129 ? -7.263 -4.901 11.590 1.00 98.62 129 GLU A C 1
ATOM 1056 O O . GLU A 1 129 ? -8.151 -4.715 12.425 1.00 98.62 129 GLU A O 1
ATOM 1061 N N . SER A 1 130 ? -6.512 -6.007 11.599 1.00 98.62 130 SER A N 1
ATOM 1062 C CA . SER A 1 130 ? -6.712 -7.089 12.571 1.00 98.62 130 SER A CA 1
ATOM 1063 C C . SER A 1 130 ? -6.543 -6.613 14.023 1.00 98.62 130 SER A C 1
ATOM 1065 O O . SER A 1 130 ? -7.341 -6.955 14.902 1.00 98.62 130 SER A O 1
ATOM 1067 N N . ARG A 1 131 ? -5.548 -5.752 14.280 1.00 98.62 131 ARG A N 1
ATOM 1068 C CA . ARG A 1 131 ? -5.290 -5.169 15.604 1.00 98.62 131 ARG A CA 1
ATOM 1069 C C . ARG A 1 131 ? -6.390 -4.191 16.019 1.00 98.62 131 ARG A C 1
ATOM 1071 O O . ARG A 1 131 ? -6.744 -4.156 17.197 1.00 98.62 131 ARG A O 1
ATOM 1078 N N . LEU A 1 132 ? -6.951 -3.424 15.083 1.00 98.75 132 LEU A N 1
ATOM 1079 C CA . LEU A 1 132 ? -8.079 -2.526 15.350 1.00 98.75 132 LEU A CA 1
ATOM 1080 C C . LEU A 1 132 ? -9.352 -3.302 15.702 1.00 98.75 132 LEU A C 1
ATOM 1082 O O . LEU A 1 132 ? -10.018 -2.951 16.675 1.00 98.75 132 LEU A O 1
ATOM 1086 N N . VAL A 1 133 ? -9.649 -4.389 14.986 1.00 98.56 133 VAL A N 1
ATOM 1087 C CA . VAL A 1 13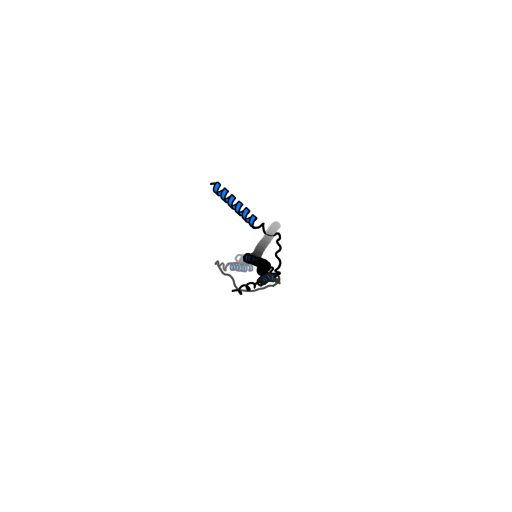3 ? -10.776 -5.283 15.310 1.00 98.56 133 VAL A CA 1
ATOM 1088 C C . VAL A 1 133 ? -10.603 -5.908 16.700 1.00 98.56 133 VAL A C 1
ATOM 1090 O O . VAL A 1 133 ? -11.549 -5.989 17.490 1.00 98.56 133 VAL A O 1
ATOM 1093 N N . TYR A 1 134 ? -9.380 -6.315 17.046 1.00 98.69 134 TYR A N 1
ATOM 1094 C CA . TYR A 1 134 ? -9.079 -6.815 18.386 1.00 98.69 134 TYR A CA 1
ATOM 1095 C C . TYR A 1 134 ? -9.275 -5.738 19.466 1.00 98.69 134 TYR A C 1
ATOM 1097 O O . TYR A 1 134 ? -9.866 -6.013 20.512 1.00 98.69 134 TYR A O 1
ATOM 1105 N N . LEU A 1 135 ? -8.840 -4.501 19.210 1.00 98.62 135 LEU A N 1
ATOM 1106 C CA . LEU A 1 135 ? -9.052 -3.382 20.128 1.00 98.62 135 LEU A CA 1
ATOM 1107 C C . LEU A 1 135 ? -10.544 -3.092 20.337 1.00 98.62 135 LEU A C 1
ATOM 1109 O O . LEU A 1 135 ? -10.967 -2.902 21.474 1.00 98.62 135 LEU A O 1
ATOM 1113 N N . GLU A 1 136 ? -11.349 -3.111 19.274 1.00 98.56 136 GLU A N 1
ATOM 1114 C CA . GLU A 1 136 ? -12.805 -2.951 19.366 1.00 98.56 136 GLU A CA 1
ATOM 1115 C C . GLU A 1 136 ? -13.433 -4.043 20.244 1.00 98.56 136 GLU A C 1
ATOM 1117 O O . GLU A 1 136 ? -14.257 -3.756 21.117 1.00 98.56 136 GLU A O 1
ATOM 1122 N N . THR A 1 137 ? -12.970 -5.286 20.089 1.00 98.50 137 THR A N 1
ATOM 1123 C CA . THR A 1 137 ? -13.392 -6.409 20.934 1.00 98.50 137 THR A CA 1
ATOM 1124 C C . THR A 1 137 ? -13.060 -6.157 22.408 1.00 98.50 137 THR A C 1
ATOM 1126 O O . THR A 1 137 ? -13.912 -6.362 23.274 1.00 98.50 137 THR A O 1
ATOM 1129 N N . LEU A 1 138 ? -11.852 -5.671 22.713 1.00 98.69 138 LEU A N 1
ATOM 1130 C CA . LEU A 1 138 ? -11.454 -5.321 24.080 1.00 98.69 138 LEU A CA 1
ATOM 1131 C C . LEU A 1 138 ? -12.284 -4.163 24.652 1.00 98.69 138 LEU A C 1
ATOM 1133 O O . LEU A 1 138 ? -12.695 -4.224 25.809 1.00 98.69 138 LEU A O 1
ATOM 1137 N N . CYS A 1 139 ? -12.571 -3.128 23.860 1.00 98.50 139 CYS A N 1
ATOM 1138 C CA . CYS A 1 139 ? -13.432 -2.021 24.282 1.00 98.50 139 CYS A CA 1
ATOM 1139 C C . CYS A 1 139 ? -14.838 -2.513 24.646 1.00 98.50 139 CYS A C 1
ATOM 1141 O O . CYS A 1 139 ? -15.334 -2.193 25.727 1.00 98.50 139 CYS A O 1
ATOM 1143 N N . CYS A 1 140 ? -15.438 -3.359 23.805 1.00 98.31 140 CYS A N 1
ATOM 1144 C CA . CYS A 1 140 ? -16.741 -3.963 24.075 1.00 98.31 140 CYS A CA 1
ATOM 1145 C C . CYS A 1 140 ? -16.732 -4.785 25.378 1.00 98.31 140 CYS A C 1
ATOM 1147 O O . CYS A 1 140 ? -17.643 -4.669 26.202 1.00 98.31 140 CYS A O 1
ATOM 1149 N N . GLN A 1 141 ? -15.669 -5.560 25.619 1.00 98.62 141 GLN A N 1
ATOM 1150 C CA . GLN A 1 141 ? -15.503 -6.308 26.870 1.00 98.62 141 GLN A CA 1
ATOM 1151 C C . GLN A 1 141 ? -15.404 -5.386 28.093 1.00 98.62 141 GLN A C 1
ATOM 1153 O O . GLN A 1 141 ? -16.050 -5.648 29.110 1.00 98.62 141 GLN A O 1
ATOM 1158 N N . CYS A 1 142 ? -14.643 -4.292 28.006 1.00 98.31 142 CYS A N 1
ATOM 1159 C CA . CYS A 1 142 ? -14.525 -3.305 29.082 1.00 98.31 142 CYS A CA 1
ATOM 1160 C C . CYS A 1 142 ? -15.875 -2.653 29.417 1.00 98.31 142 CYS A C 1
ATOM 1162 O O . CYS A 1 142 ? -16.230 -2.514 30.593 1.00 98.31 142 CYS A O 1
ATOM 1164 N N . GLU A 1 143 ? -16.652 -2.275 28.400 1.00 98.38 143 GLU A N 1
ATOM 1165 C CA . GLU A 1 143 ? -17.992 -1.707 28.580 1.00 98.38 143 GLU A CA 1
ATOM 1166 C C . GLU A 1 143 ? -18.931 -2.717 29.245 1.00 98.38 143 GLU A C 1
ATOM 1168 O O . GLU A 1 143 ? -19.569 -2.407 30.256 1.00 98.38 143 GLU A O 1
ATOM 1173 N N . GLN A 1 144 ? -18.946 -3.957 28.750 1.00 98.06 144 GLN A N 1
ATOM 1174 C CA . GLN A 1 144 ? -19.734 -5.038 29.335 1.00 98.06 144 GLN A CA 1
ATOM 1175 C C . GLN A 1 144 ? -19.358 -5.285 30.802 1.00 98.06 144 GLN A C 1
ATOM 1177 O O . GLN A 1 144 ? -20.235 -5.429 31.660 1.00 98.06 144 GLN A O 1
ATOM 1182 N N . GLN A 1 145 ? -18.062 -5.309 31.116 1.00 98.44 145 GLN A N 1
ATOM 1183 C CA . GLN A 1 145 ? -17.578 -5.484 32.481 1.00 98.44 145 GLN A CA 1
ATOM 1184 C C . GLN A 1 145 ? -17.999 -4.321 33.383 1.00 98.44 145 GLN A C 1
ATOM 1186 O O . GLN A 1 145 ? -18.410 -4.551 34.521 1.00 98.44 145 GLN A O 1
ATOM 1191 N N . THR A 1 146 ? -17.964 -3.092 32.871 1.00 98.44 146 THR A N 1
ATOM 1192 C CA . THR A 1 146 ? -18.398 -1.896 33.604 1.00 98.44 146 THR A CA 1
ATOM 1193 C C . THR A 1 146 ? -19.8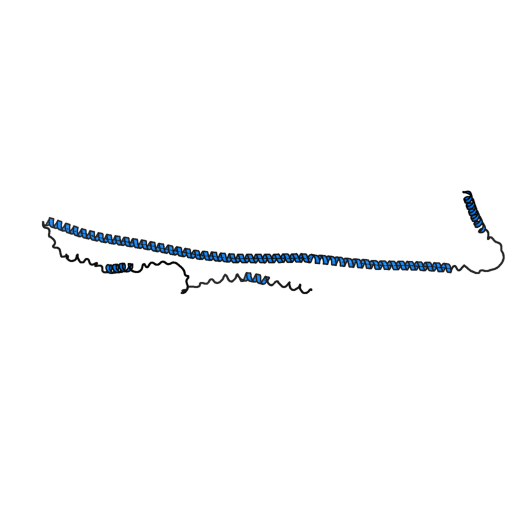87 -1.959 33.942 1.00 98.44 146 THR A C 1
ATOM 1195 O O . THR A 1 146 ? -20.265 -1.748 35.096 1.00 98.44 146 THR A O 1
ATOM 1198 N N . VAL A 1 147 ? -20.735 -2.326 32.976 1.00 98.50 147 VAL A N 1
ATOM 1199 C CA . VAL A 1 147 ? -22.182 -2.498 33.190 1.00 98.50 147 VAL A CA 1
ATOM 1200 C C . VAL A 1 147 ? -22.462 -3.610 34.202 1.00 98.50 147 VAL A C 1
ATOM 1202 O O . VAL A 1 147 ? -23.223 -3.415 35.152 1.00 98.50 147 VAL A O 1
ATOM 1205 N N . LYS A 1 148 ? -21.801 -4.765 34.060 1.00 98.50 148 LYS A N 1
ATOM 1206 C CA . LYS A 1 148 ? -21.922 -5.874 35.016 1.00 98.50 148 LYS A CA 1
ATOM 1207 C C . LYS A 1 148 ? -21.541 -5.434 36.431 1.00 98.50 148 LYS A C 1
ATOM 1209 O O . LYS A 1 148 ? -22.281 -5.714 37.374 1.00 98.50 148 LYS A O 1
ATOM 1214 N N . GLN A 1 149 ? -20.418 -4.732 36.584 1.00 98.62 149 GLN A N 1
ATOM 1215 C CA . GLN A 1 149 ? -19.970 -4.238 37.885 1.00 98.62 149 GLN A CA 1
ATOM 1216 C C . GLN A 1 149 ? -20.961 -3.229 38.471 1.00 98.62 149 GLN A C 1
ATOM 1218 O O . GLN A 1 149 ? -21.248 -3.272 39.666 1.00 98.62 149 GLN A O 1
ATOM 1223 N N . HIS A 1 150 ? -21.529 -2.356 37.637 1.00 98.44 150 HIS A N 1
ATOM 1224 C CA . HIS A 1 150 ? -22.552 -1.412 38.065 1.00 98.44 150 HIS A CA 1
ATOM 1225 C C . HIS A 1 150 ? -23.782 -2.130 38.640 1.00 98.44 150 HIS A C 1
ATOM 1227 O O . HIS A 1 150 ? -24.213 -1.797 39.743 1.00 98.44 150 HIS A O 1
ATOM 1233 N N . HIS A 1 151 ? -24.298 -3.161 37.962 1.00 98.50 151 HIS A N 1
ATOM 1234 C CA . HIS A 1 151 ? -25.426 -3.954 38.465 1.00 98.50 151 HIS A CA 1
ATOM 1235 C C . HIS A 1 151 ? -25.107 -4.709 39.761 1.00 98.50 151 HIS A C 1
ATOM 1237 O O . HIS A 1 151 ? -25.943 -4.744 40.665 1.00 98.50 151 HIS A O 1
ATOM 1243 N N . ILE A 1 152 ? -23.902 -5.275 39.889 1.00 98.50 152 ILE A N 1
ATOM 1244 C CA . ILE A 1 152 ? -23.456 -5.920 41.136 1.00 98.50 152 ILE A CA 1
ATOM 1245 C C . ILE A 1 152 ? -23.470 -4.904 42.284 1.00 98.50 152 ILE A C 1
ATOM 1247 O O . ILE A 1 152 ? -24.089 -5.153 43.318 1.00 98.50 152 ILE A O 1
ATOM 1251 N N . ASN A 1 153 ? -22.878 -3.727 42.074 1.00 98.38 153 ASN A N 1
ATOM 1252 C CA . ASN A 1 153 ? -22.818 -2.674 43.087 1.00 98.38 153 ASN A CA 1
ATOM 1253 C C . ASN A 1 153 ? -24.220 -2.170 43.476 1.00 98.38 153 ASN A C 1
ATOM 1255 O O . ASN A 1 153 ? -24.495 -1.950 44.657 1.00 98.38 153 ASN A O 1
ATOM 1259 N N . GLN A 1 154 ? -25.128 -2.011 42.506 1.00 98.50 154 GLN A N 1
ATOM 1260 C CA . GLN A 1 154 ? -26.528 -1.656 42.767 1.00 98.50 154 GLN A CA 1
ATOM 1261 C C . GLN A 1 154 ? -27.224 -2.714 43.635 1.00 98.50 154 GLN A C 1
ATOM 1263 O O . GLN A 1 154 ? -27.900 -2.371 44.608 1.00 98.50 154 GLN A O 1
ATOM 1268 N N . LEU A 1 155 ? -27.036 -3.998 43.315 1.00 98.44 155 LEU A N 1
ATOM 1269 C CA . LEU A 1 155 ? -27.630 -5.101 44.065 1.00 98.44 155 LEU A CA 1
ATOM 1270 C C . LEU A 1 155 ? -27.081 -5.171 45.496 1.00 98.44 155 LEU A C 1
ATOM 1272 O O . LEU A 1 155 ? -27.838 -5.384 46.443 1.00 98.44 155 LEU A O 1
ATOM 1276 N N . GLU A 1 156 ? -25.779 -4.964 45.677 1.00 98.50 156 GLU A N 1
ATOM 1277 C CA . GLU A 1 156 ? -25.150 -4.898 46.997 1.00 98.50 156 GLU A CA 1
ATOM 1278 C C . GLU A 1 156 ? -25.668 -3.718 47.822 1.00 98.50 156 GLU A C 1
ATOM 1280 O O . GLU A 1 156 ? -25.997 -3.889 49.001 1.00 98.50 156 GLU A O 1
ATOM 1285 N N . ALA A 1 157 ? -25.805 -2.539 47.208 1.00 98.50 157 ALA A N 1
ATOM 1286 C CA . ALA A 1 157 ? -26.370 -1.360 47.853 1.00 98.50 157 ALA A CA 1
ATOM 1287 C C . ALA A 1 157 ? -27.826 -1.595 48.278 1.00 98.50 157 ALA A C 1
ATOM 1289 O O . ALA A 1 157 ? -28.189 -1.280 49.414 1.00 98.50 157 ALA A O 1
ATOM 1290 N N . TYR A 1 158 ? -28.638 -2.211 47.412 1.00 98.62 158 TYR A N 1
ATOM 1291 C CA . TYR A 1 158 ? -30.017 -2.586 47.723 1.00 98.62 158 TYR A CA 1
ATOM 1292 C C . TYR A 1 158 ? -30.087 -3.580 48.889 1.00 98.62 158 TYR A C 1
ATOM 1294 O O . TYR A 1 158 ? -30.787 -3.330 49.872 1.00 98.62 158 TYR A O 1
ATOM 1302 N N . LYS A 1 159 ? -29.305 -4.667 48.839 1.00 98.50 159 LYS A N 1
ATOM 1303 C CA . LYS A 1 159 ? -29.228 -5.661 49.924 1.00 98.50 159 LYS A CA 1
ATOM 1304 C C . LYS A 1 159 ? -28.792 -5.024 51.244 1.00 98.50 159 LYS A C 1
ATOM 1306 O O . LYS A 1 159 ? -29.361 -5.324 52.290 1.00 98.50 159 LYS A O 1
ATOM 1311 N N . LYS A 1 160 ? -27.807 -4.122 51.211 1.00 98.50 160 LYS A N 1
ATOM 1312 C CA . LYS A 1 160 ? -27.344 -3.385 52.396 1.00 98.50 160 LYS A CA 1
ATOM 1313 C C . LYS A 1 160 ? -28.429 -2.462 52.948 1.00 98.50 160 LYS A C 1
ATOM 1315 O O . LYS A 1 160 ? -28.587 -2.392 54.161 1.00 98.50 160 LYS A O 1
ATOM 1320 N N . LYS A 1 161 ? -29.175 -1.771 52.081 1.00 98.44 161 LYS A N 1
ATOM 1321 C CA . LYS A 1 161 ? -30.310 -0.935 52.489 1.00 98.44 161 LYS A CA 1
ATOM 1322 C C . LYS A 1 161 ? -31.383 -1.777 53.178 1.00 98.44 161 LYS A C 1
ATOM 1324 O O . LYS A 1 161 ? -31.804 -1.416 54.268 1.00 98.44 161 LYS A O 1
ATOM 1329 N N . LYS A 1 162 ? -31.744 -2.923 52.595 1.00 98.44 162 LYS A N 1
ATOM 1330 C CA . LYS A 1 162 ? -32.734 -3.839 53.173 1.00 98.44 162 LYS A CA 1
ATOM 1331 C C . LYS A 1 162 ? -32.320 -4.387 54.536 1.00 98.44 162 LYS A C 1
ATOM 1333 O O . LYS A 1 162 ? -33.152 -4.413 55.429 1.00 98.44 162 LYS A O 1
ATOM 1338 N N . ARG A 1 163 ? -31.042 -4.738 54.729 1.00 98.31 163 ARG A N 1
ATOM 1339 C CA . ARG A 1 163 ? -30.533 -5.127 56.058 1.00 98.31 163 ARG A CA 1
ATOM 1340 C C . ARG A 1 163 ? -30.712 -4.020 57.099 1.00 98.31 163 ARG A C 1
ATOM 1342 O O . ARG A 1 163 ? -31.248 -4.289 58.159 1.00 98.31 163 ARG A O 1
ATOM 1349 N N . ARG A 1 164 ? -30.363 -2.773 56.763 1.00 98.12 164 ARG A N 1
ATOM 1350 C CA . ARG A 1 164 ? -30.549 -1.630 57.677 1.00 98.12 164 ARG A CA 1
ATOM 1351 C C . ARG A 1 164 ? -32.018 -1.334 57.982 1.00 98.12 164 ARG A C 1
ATOM 1353 O O . ARG A 1 164 ? -32.326 -0.955 59.099 1.00 98.12 164 ARG A O 1
ATOM 1360 N N . GLU A 1 165 ? -32.904 -1.455 56.990 1.00 97.75 165 GLU A N 1
ATOM 1361 C CA . GLU A 1 165 ? -34.353 -1.282 57.189 1.00 97.75 165 GLU A CA 1
ATOM 1362 C C . GLU A 1 165 ? -34.900 -2.342 58.161 1.00 97.75 165 GLU A C 1
ATOM 1364 O O . GLU A 1 165 ? -35.688 -2.002 59.037 1.00 97.75 165 GLU A O 1
ATOM 1369 N N . LEU A 1 166 ? -34.443 -3.596 58.049 1.00 97.81 166 LEU A N 1
ATOM 1370 C CA . LEU A 1 166 ? -34.811 -4.670 58.978 1.00 97.81 166 LEU A CA 1
ATOM 1371 C C . LEU A 1 166 ? -34.248 -4.443 60.387 1.00 97.81 166 LEU A C 1
ATOM 1373 O O . LEU A 1 166 ? -35.005 -4.524 61.344 1.00 97.81 166 LEU A O 1
ATOM 1377 N N . GLU A 1 167 ? -32.961 -4.104 60.511 1.00 97.88 167 GLU A N 1
ATOM 1378 C CA . GLU A 1 167 ? -32.326 -3.779 61.800 1.00 97.88 167 GLU A CA 1
ATOM 1379 C C . GLU A 1 167 ? -33.031 -2.596 62.493 1.00 97.88 167 GLU A C 1
ATOM 1381 O O . GLU A 1 167 ? -33.230 -2.609 63.704 1.00 97.88 167 GLU A O 1
ATOM 1386 N N . ALA A 1 168 ? -33.446 -1.574 61.735 1.00 97.81 168 ALA A N 1
ATOM 1387 C CA . ALA A 1 168 ? -34.176 -0.432 62.280 1.00 97.81 168 ALA A CA 1
ATOM 1388 C C . ALA A 1 168 ? -35.572 -0.822 62.786 1.00 97.81 168 ALA A C 1
ATOM 1390 O O . ALA A 1 168 ? -35.942 -0.424 63.888 1.00 97.81 168 ALA A O 1
ATOM 1391 N N . LEU A 1 169 ? -36.315 -1.620 62.010 1.00 97.69 169 LEU A N 1
ATOM 1392 C CA . LEU A 1 169 ? -37.635 -2.112 62.408 1.00 97.69 169 LEU A CA 1
ATOM 1393 C C . LEU A 1 169 ? -37.546 -3.013 63.646 1.00 97.69 169 LEU A C 1
ATOM 1395 O O . LEU A 1 169 ? -38.381 -2.918 64.537 1.00 97.69 169 LEU A O 1
ATOM 1399 N N . GLU A 1 170 ? -36.520 -3.862 63.722 1.00 98.19 170 GLU A N 1
ATOM 1400 C CA . GLU A 1 170 ? -36.254 -4.703 64.890 1.00 98.19 170 GLU A CA 1
ATOM 1401 C C . GLU A 1 170 ? -36.006 -3.855 66.145 1.00 98.19 170 GLU A C 1
ATOM 1403 O O . GLU A 1 170 ? -36.593 -4.114 67.194 1.00 98.19 170 GLU A O 1
ATOM 1408 N N . VAL A 1 171 ? -35.178 -2.808 66.047 1.00 98.12 171 VAL A N 1
ATOM 1409 C CA . VAL A 1 171 ? -34.922 -1.886 67.166 1.00 98.12 171 VAL A CA 1
ATOM 1410 C C . VAL A 1 171 ? -36.187 -1.131 67.576 1.00 98.12 171 VAL A C 1
ATOM 1412 O O . VAL A 1 171 ? -36.454 -1.013 68.772 1.00 98.12 171 VAL A O 1
ATOM 1415 N N . GLU A 1 172 ? -36.969 -0.637 66.614 1.00 97.62 172 GLU A N 1
ATOM 1416 C CA . GLU A 1 172 ? -38.231 0.063 66.875 1.00 97.62 172 GLU A CA 1
ATOM 1417 C C . GLU A 1 172 ? -39.225 -0.851 67.602 1.00 97.62 172 GLU A C 1
ATOM 1419 O O . GLU A 1 172 ? -39.692 -0.497 68.686 1.00 97.62 172 GLU A O 1
ATOM 1424 N N . LEU A 1 173 ? -39.444 -2.065 67.090 1.00 97.44 173 LEU A N 1
ATOM 1425 C CA . LEU A 1 173 ? -40.343 -3.051 67.689 1.00 97.44 173 LEU A CA 1
ATOM 1426 C C . LEU A 1 173 ? -39.885 -3.472 69.094 1.00 97.44 173 LEU A C 1
ATOM 1428 O O . LEU A 1 173 ? -40.698 -3.560 70.013 1.00 97.44 173 LEU A O 1
ATOM 1432 N N . ASN A 1 174 ? -38.578 -3.673 69.292 1.00 97.62 174 ASN A N 1
ATOM 1433 C CA . ASN A 1 174 ? -38.011 -3.968 70.609 1.00 97.62 174 ASN A CA 1
ATOM 1434 C C . ASN A 1 174 ? -38.214 -2.805 71.592 1.00 97.62 174 ASN A C 1
ATOM 1436 O O . ASN A 1 174 ? -38.489 -3.038 72.771 1.00 97.62 174 ASN A O 1
ATOM 1440 N N . SER A 1 175 ? -38.100 -1.557 71.125 1.00 97.44 175 SER A N 1
ATOM 1441 C CA . SER A 1 175 ? -38.326 -0.369 71.955 1.00 97.44 175 SER A CA 1
ATOM 1442 C C . SER A 1 175 ? -39.799 -0.186 72.328 1.00 97.44 175 SER A C 1
ATOM 1444 O O . SER A 1 175 ? -40.096 0.082 73.492 1.00 97.44 175 SER A O 1
ATO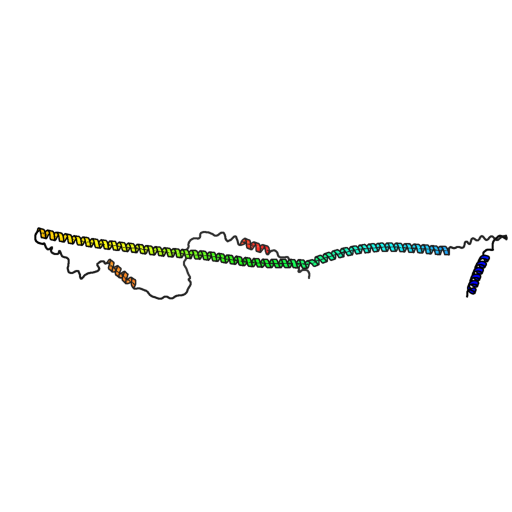M 1446 N N . GLU A 1 176 ? -40.718 -0.415 71.386 1.00 97.38 176 GLU A N 1
ATOM 1447 C CA . GLU A 1 176 ? -42.163 -0.368 71.622 1.00 97.38 176 GLU A CA 1
ATOM 1448 C C . GLU A 1 176 ? -42.585 -1.470 72.599 1.00 97.38 176 GLU A C 1
ATOM 1450 O O . GLU A 1 176 ? -43.320 -1.214 73.554 1.00 97.38 176 GLU A O 1
ATOM 1455 N N . HIS A 1 177 ? -42.060 -2.687 72.422 1.00 97.25 177 HIS A N 1
ATOM 1456 C CA . HIS A 1 177 ? -42.287 -3.789 73.350 1.00 97.25 177 HIS A CA 1
ATOM 1457 C C . HIS A 1 177 ? -41.787 -3.449 74.761 1.00 97.25 177 HIS A C 1
ATOM 1459 O O . HIS A 1 177 ? -42.533 -3.598 75.728 1.00 97.25 177 HIS A O 1
ATOM 1465 N N . ALA A 1 178 ? -40.558 -2.937 74.896 1.00 97.75 178 ALA A N 1
ATOM 1466 C CA . ALA A 1 178 ? -40.009 -2.529 76.188 1.00 97.75 178 ALA A CA 1
ATOM 1467 C C . ALA A 1 178 ? -40.838 -1.414 76.853 1.00 97.75 178 ALA A C 1
ATOM 1469 O O . ALA A 1 178 ? -41.089 -1.474 78.058 1.00 97.75 178 ALA A O 1
ATOM 1470 N N . GLN A 1 179 ? -41.307 -0.430 76.078 1.00 97.69 179 GLN A N 1
ATOM 1471 C CA . GLN A 1 179 ? -42.197 0.620 76.571 1.00 97.69 179 GLN A CA 1
ATOM 1472 C C . GLN A 1 179 ? -43.526 0.038 77.065 1.00 97.69 179 GLN A C 1
ATOM 1474 O O . GLN A 1 179 ? -43.951 0.344 78.177 1.00 97.69 179 GLN A O 1
ATOM 1479 N N . LYS A 1 180 ? -44.166 -0.830 76.276 1.00 97.69 180 LYS A N 1
ATOM 1480 C CA . LYS A 1 180 ? -45.458 -1.437 76.619 1.00 97.69 180 LYS A CA 1
ATOM 1481 C C . LYS A 1 180 ? -45.371 -2.304 77.875 1.00 97.69 180 LYS A C 1
ATOM 1483 O O . LYS A 1 180 ? -46.271 -2.257 78.712 1.00 97.69 180 LYS A O 1
ATOM 1488 N N . VAL A 1 181 ? -44.273 -3.046 78.039 1.00 97.69 181 VAL A N 1
ATOM 1489 C CA . VAL A 1 181 ? -43.979 -3.795 79.269 1.00 97.69 181 VAL A CA 1
ATOM 1490 C C . VAL A 1 181 ? -43.842 -2.841 80.458 1.00 97.69 181 VAL A C 1
ATOM 1492 O O . VAL A 1 181 ? -44.506 -3.048 81.472 1.00 97.69 181 VAL A O 1
ATOM 1495 N N . ALA A 1 182 ? -43.073 -1.756 80.328 1.00 97.50 182 ALA A N 1
ATOM 1496 C CA . ALA A 1 182 ? -42.908 -0.772 81.401 1.00 97.50 182 ALA A CA 1
ATOM 1497 C C . ALA A 1 182 ? -44.233 -0.084 81.791 1.00 97.50 182 ALA A C 1
ATOM 1499 O O . ALA A 1 182 ? -44.516 0.096 82.977 1.00 97.50 182 ALA A O 1
ATOM 1500 N N . GLU A 1 183 ? -45.078 0.265 80.817 1.00 97.31 183 GLU A N 1
ATOM 1501 C CA . GLU A 1 183 ? -46.417 0.821 81.055 1.00 97.31 183 GLU A CA 1
ATOM 1502 C C . GLU A 1 183 ? -47.326 -0.180 81.785 1.00 97.31 183 GLU A C 1
ATOM 1504 O O . GLU A 1 183 ? -48.024 0.183 82.737 1.00 97.31 183 GLU A O 1
ATOM 1509 N N . GLN A 1 184 ? -47.295 -1.454 81.381 1.00 96.44 184 GLN A N 1
ATOM 1510 C CA . GLN A 1 184 ? -48.063 -2.519 82.024 1.00 96.44 184 GLN A CA 1
ATOM 1511 C C . GLN A 1 184 ? -47.597 -2.763 83.466 1.00 96.44 184 GLN A C 1
ATOM 1513 O O . GLN A 1 184 ? -48.434 -2.872 84.367 1.00 96.44 184 GLN A O 1
ATOM 1518 N N . GLU A 1 185 ? -46.287 -2.789 83.709 1.00 97.25 185 GLU A N 1
ATOM 1519 C CA . GLU A 1 185 ? -45.703 -2.886 85.050 1.00 97.25 185 GLU A CA 1
ATOM 1520 C C . GLU A 1 185 ? -46.094 -1.685 85.923 1.00 97.25 185 GLU A C 1
ATOM 1522 O O . GLU A 1 185 ? -46.512 -1.863 87.070 1.00 97.25 185 GLU A O 1
ATOM 1527 N N . GLN A 1 186 ? -46.038 -0.459 85.389 1.00 96.94 186 GLN A N 1
ATOM 1528 C CA . GLN A 1 186 ? -46.458 0.745 86.109 1.00 96.94 186 GLN A CA 1
ATOM 1529 C C . GLN A 1 186 ? -47.948 0.695 86.471 1.00 96.94 186 GLN A C 1
ATOM 1531 O O . GLN A 1 186 ? -48.314 0.989 87.613 1.00 96.94 186 GLN A O 1
ATOM 1536 N N . ALA A 1 187 ? -48.809 0.296 85.531 1.00 96.88 187 ALA A N 1
ATOM 1537 C CA . ALA A 1 187 ? -50.241 0.147 85.770 1.00 96.88 187 ALA A CA 1
ATOM 1538 C C . ALA A 1 187 ? -50.526 -0.916 86.846 1.00 96.88 187 ALA A C 1
ATOM 1540 O O . ALA A 1 187 ? -51.372 -0.707 87.720 1.00 96.88 187 ALA A O 1
ATOM 1541 N N . GLN A 1 188 ? -49.800 -2.038 86.833 1.00 95.62 188 GLN A N 1
ATOM 1542 C CA . GLN A 1 188 ? -49.885 -3.058 87.882 1.00 95.62 188 GLN A CA 1
ATOM 1543 C C . GLN A 1 188 ? -49.427 -2.518 89.245 1.00 95.62 188 GLN A C 1
ATOM 1545 O O . GLN A 1 188 ? -50.133 -2.693 90.240 1.00 95.62 188 GLN A O 1
ATOM 1550 N N . GLN A 1 189 ? -48.298 -1.807 89.306 1.00 95.75 189 GLN A N 1
ATOM 1551 C CA . GLN A 1 189 ? -47.808 -1.189 90.542 1.00 95.75 189 GLN A CA 1
ATOM 1552 C C . GLN A 1 189 ? -48.777 -0.143 91.100 1.00 95.75 189 GLN A C 1
ATOM 1554 O O . GLN A 1 189 ? -48.946 -0.052 92.316 1.00 95.75 189 GLN A O 1
ATOM 1559 N N . GLN A 1 190 ? -49.418 0.649 90.238 1.00 96.12 190 GLN A N 1
ATOM 1560 C CA . GLN A 1 190 ? -50.422 1.620 90.658 1.00 96.12 190 GLN A CA 1
ATOM 1561 C C . GLN A 1 190 ? -51.654 0.924 91.247 1.00 96.12 190 GLN A C 1
ATOM 1563 O O . GLN A 1 190 ? -52.078 1.296 92.338 1.00 96.12 190 GLN A O 1
ATOM 1568 N N . LYS A 1 191 ? -52.160 -0.140 90.606 1.00 95.75 191 LYS A N 1
ATOM 1569 C CA . LYS A 1 191 ? -53.258 -0.958 91.155 1.00 95.75 191 LYS A CA 1
ATOM 1570 C C . LYS A 1 191 ? -52.916 -1.539 92.530 1.00 95.75 191 LYS A C 1
ATOM 1572 O O . LYS A 1 191 ? -53.753 -1.522 93.431 1.00 95.75 191 LYS A O 1
ATOM 1577 N N . LEU A 1 192 ? -51.691 -2.038 92.710 1.00 95.19 192 LEU A N 1
ATOM 1578 C CA . LEU A 1 192 ? -51.224 -2.549 94.004 1.00 95.19 192 LEU A CA 1
ATOM 1579 C C . LEU A 1 192 ? -51.150 -1.441 95.064 1.00 95.19 192 LEU A C 1
ATOM 1581 O O . LEU A 1 192 ? -51.594 -1.656 96.190 1.00 95.19 192 LEU A O 1
ATOM 1585 N N . ARG A 1 193 ? -50.656 -0.249 94.704 1.00 96.50 193 ARG A N 1
ATOM 1586 C CA . ARG A 1 193 ? -50.617 0.921 95.597 1.00 96.50 193 ARG A CA 1
ATOM 1587 C C . ARG A 1 193 ? -52.008 1.416 95.986 1.00 96.50 193 ARG A C 1
ATOM 1589 O O . ARG A 1 193 ? -52.243 1.682 97.159 1.00 96.50 193 ARG A O 1
ATOM 1596 N N . GLU A 1 194 ? -52.935 1.520 95.038 1.00 94.94 194 GLU A N 1
ATOM 1597 C CA . GLU A 1 194 ? -54.327 1.901 95.311 1.00 94.94 194 GLU A CA 1
ATOM 1598 C C . GLU A 1 194 ? -54.989 0.895 96.257 1.00 94.94 194 GLU A C 1
ATOM 1600 O O . GLU A 1 194 ? -55.594 1.288 97.253 1.00 94.94 194 GLU A O 1
ATOM 1605 N N . ARG A 1 195 ? -54.792 -0.407 96.020 1.00 94.94 195 ARG A N 1
ATOM 1606 C CA . ARG A 1 195 ? -55.280 -1.466 96.912 1.00 94.94 195 ARG A CA 1
ATOM 1607 C C . ARG A 1 195 ? -54.666 -1.377 98.312 1.00 94.94 195 ARG A C 1
ATOM 1609 O O . ARG A 1 195 ? -55.390 -1.515 99.294 1.00 94.94 195 ARG A O 1
ATOM 1616 N N . GLN A 1 196 ? -53.360 -1.129 98.415 1.00 93.75 196 GLN A N 1
ATOM 1617 C CA . GLN A 1 196 ? -52.691 -0.904 99.698 1.00 93.75 196 GLN A CA 1
ATOM 1618 C C . GLN A 1 196 ? -53.302 0.292 100.440 1.00 93.75 196 GLN A C 1
ATOM 1620 O O . GLN A 1 196 ? -53.605 0.172 101.623 1.00 93.75 196 GLN A O 1
ATOM 1625 N N . LYS A 1 197 ? -53.547 1.406 99.740 1.00 95.44 197 LYS A N 1
ATOM 1626 C CA . LYS A 1 197 ? -54.158 2.609 100.312 1.00 95.44 197 LYS A CA 1
ATOM 1627 C C . LYS A 1 197 ? -55.569 2.345 100.840 1.00 95.44 197 LYS A C 1
ATOM 1629 O O . LYS A 1 197 ? -55.893 2.789 101.932 1.00 95.44 197 LYS A O 1
ATOM 1634 N N . VAL A 1 198 ? -56.383 1.576 100.112 1.00 93.75 198 VAL A N 1
ATOM 1635 C CA . VAL A 1 198 ? -57.723 1.166 100.575 1.00 93.75 198 VAL A CA 1
ATOM 1636 C C . VAL A 1 198 ? -57.637 0.367 101.877 1.00 93.75 198 VAL A C 1
ATOM 1638 O O . VAL A 1 198 ? -58.423 0.604 102.792 1.00 93.75 198 VAL A O 1
ATOM 1641 N N . TYR A 1 199 ? -56.679 -0.558 101.991 1.00 92.50 199 TYR A N 1
ATOM 1642 C CA . TYR A 1 199 ? -56.475 -1.304 103.236 1.00 92.50 199 TYR A CA 1
ATOM 1643 C C . TYR A 1 199 ? -55.984 -0.413 104.380 1.00 92.50 199 TYR A C 1
ATOM 1645 O O . TYR A 1 199 ? -56.432 -0.573 105.511 1.00 92.50 199 TYR A O 1
ATOM 1653 N N . GLU A 1 200 ? -55.090 0.531 104.097 1.00 93.81 200 GLU A N 1
ATOM 1654 C CA . GLU A 1 200 ? -54.588 1.478 105.092 1.00 93.81 200 GLU A CA 1
ATOM 1655 C C . GLU A 1 200 ? -55.682 2.441 105.581 1.00 93.81 200 GLU A C 1
ATOM 1657 O O . GLU A 1 200 ? -55.777 2.701 106.779 1.00 93.81 200 GLU A O 1
ATOM 1662 N N . GLU A 1 201 ? -56.542 2.932 104.686 1.00 92.88 201 GLU A N 1
ATOM 1663 C CA . GLU A 1 201 ? -57.710 3.753 105.027 1.00 92.88 201 GLU A CA 1
ATOM 1664 C C . GLU A 1 201 ? -58.726 2.961 105.861 1.00 92.88 201 GLU A C 1
ATOM 1666 O O . GLU A 1 201 ? -59.224 3.479 106.860 1.00 92.88 201 GLU A O 1
ATOM 1671 N N . ALA A 1 202 ? -58.993 1.698 105.506 1.00 91.06 202 ALA A N 1
ATOM 1672 C CA . ALA A 1 202 ? -59.846 0.816 106.304 1.00 91.06 202 ALA A CA 1
ATOM 1673 C C . ALA A 1 202 ? -59.267 0.584 107.711 1.00 91.06 202 ALA A C 1
ATOM 1675 O O . ALA A 1 202 ? -59.990 0.667 108.698 1.00 91.06 202 ALA A O 1
ATOM 1676 N N . PHE A 1 203 ? -57.952 0.382 107.819 1.00 91.31 203 PHE A N 1
ATOM 1677 C CA . PHE A 1 203 ? -57.283 0.230 109.110 1.00 91.31 203 PHE A CA 1
ATOM 1678 C C . PHE A 1 203 ? -57.368 1.500 109.970 1.00 91.31 203 PHE A C 1
ATOM 1680 O O . PHE A 1 203 ? -57.657 1.415 111.163 1.00 91.31 203 PHE A O 1
ATOM 1687 N N . HIS A 1 204 ? -57.146 2.684 109.387 1.00 92.25 204 HIS A N 1
ATOM 1688 C CA . HIS A 1 204 ? -57.299 3.949 110.114 1.00 92.25 204 HIS A CA 1
ATOM 1689 C C . HIS A 1 204 ? -58.729 4.131 110.628 1.00 92.25 204 HIS A C 1
ATOM 1691 O O . HIS A 1 204 ? -58.905 4.516 111.782 1.00 92.25 204 HIS A O 1
ATOM 1697 N N . GLN A 1 205 ? -59.736 3.798 109.813 1.00 88.38 205 GLN A N 1
ATOM 1698 C CA . GLN A 1 205 ? -61.139 3.825 110.233 1.00 88.38 205 GLN A CA 1
ATOM 1699 C C . GLN A 1 205 ? -61.394 2.886 111.419 1.00 88.38 205 GLN A C 1
ATOM 1701 O O . GLN A 1 205 ? -62.017 3.303 112.395 1.00 88.38 205 GLN A O 1
ATOM 1706 N N . ASP A 1 206 ? -60.868 1.658 111.384 1.00 87.25 206 ASP A N 1
ATOM 1707 C CA . ASP A 1 206 ? -61.002 0.694 112.485 1.00 87.25 206 ASP A CA 1
ATOM 1708 C C . ASP A 1 206 ? -60.362 1.217 113.786 1.00 87.25 206 ASP A C 1
ATOM 1710 O O . ASP A 1 206 ? -60.939 1.096 114.872 1.00 87.25 206 ASP A O 1
ATOM 1714 N N . VAL A 1 207 ? -59.179 1.839 113.690 1.00 87.69 207 VAL A N 1
ATOM 1715 C CA . VAL A 1 207 ? -58.484 2.454 114.833 1.00 87.69 207 VAL A CA 1
ATOM 1716 C C . VAL A 1 207 ? -59.269 3.647 115.385 1.00 87.69 207 VAL A C 1
ATOM 1718 O O . VAL A 1 207 ? -59.471 3.732 116.598 1.00 87.69 207 VAL A O 1
ATOM 1721 N N . GLU A 1 208 ? -59.738 4.557 114.530 1.00 87.19 208 GLU A N 1
ATOM 1722 C CA . GLU A 1 208 ? -60.560 5.705 114.935 1.00 87.19 208 GLU A CA 1
ATOM 1723 C C . GLU A 1 208 ? -61.865 5.259 115.604 1.00 87.19 208 GLU A C 1
ATOM 1725 O O . GLU A 1 208 ? -62.266 5.811 116.636 1.00 87.19 208 GLU A O 1
ATOM 1730 N N . GLN A 1 209 ? -62.509 4.222 115.063 1.00 83.06 209 GLN A N 1
ATOM 1731 C CA . GLN A 1 209 ? -63.720 3.643 115.628 1.00 83.06 209 GLN A CA 1
ATOM 1732 C C . GLN A 1 209 ? -63.454 3.039 117.013 1.00 83.06 209 GLN A C 1
ATOM 1734 O O . GLN A 1 209 ? -64.215 3.306 117.952 1.00 83.06 209 GLN A O 1
ATOM 1739 N N . TYR A 1 210 ? -62.356 2.294 117.172 1.00 85.25 210 TYR A N 1
ATOM 1740 C CA . TYR A 1 210 ? -61.935 1.741 118.460 1.00 85.25 210 TYR A CA 1
ATOM 1741 C C . TYR A 1 210 ? -61.667 2.837 119.499 1.00 85.25 210 TYR A C 1
ATOM 1743 O O . TYR A 1 210 ? -62.180 2.757 120.616 1.00 85.25 210 TYR A O 1
ATOM 1751 N N . LEU A 1 211 ? -60.934 3.893 119.129 1.00 85.88 211 LEU A N 1
ATOM 1752 C CA . LEU A 1 211 ? -60.659 5.036 120.008 1.00 85.88 211 LEU A CA 1
ATOM 1753 C C . LEU A 1 211 ? -61.939 5.785 120.415 1.00 85.88 211 LEU A C 1
ATOM 1755 O O . LEU A 1 211 ? -62.018 6.293 121.532 1.00 85.88 211 LEU A O 1
ATOM 1759 N N . SER A 1 212 ? -62.943 5.831 119.535 1.00 84.81 212 SER A N 1
ATOM 1760 C CA . SER A 1 212 ? -64.200 6.553 119.774 1.00 84.81 212 SER A CA 1
ATOM 1761 C C . SER A 1 212 ? -65.220 5.771 120.612 1.00 84.81 212 SER A C 1
ATOM 1763 O O . SER A 1 212 ? -65.963 6.374 121.384 1.00 84.81 212 SER A O 1
ATOM 1765 N N . THR A 1 213 ? -65.298 4.442 120.463 1.00 78.88 213 THR A N 1
ATOM 1766 C CA . THR A 1 213 ? -66.360 3.608 121.077 1.00 78.88 213 THR A CA 1
ATOM 1767 C C . THR A 1 213 ? -65.868 2.568 122.088 1.00 78.88 213 THR A C 1
ATOM 1769 O O . THR A 1 213 ? -66.679 2.031 122.842 1.00 78.88 213 THR A O 1
ATOM 1772 N N . GLY A 1 214 ? -64.562 2.289 122.148 1.00 71.06 214 GLY A N 1
ATOM 1773 C CA . GLY A 1 214 ? -63.958 1.327 123.078 1.00 71.06 214 GLY A CA 1
ATOM 1774 C C . GLY A 1 214 ? -64.099 -0.152 122.690 1.00 71.06 214 GLY A C 1
ATOM 1775 O O . GLY A 1 214 ? -63.617 -1.008 123.428 1.00 71.06 214 GLY A O 1
ATOM 1776 N N . TYR A 1 215 ? -64.724 -0.471 121.548 1.00 62.75 215 TYR A N 1
ATOM 1777 C CA . TYR A 1 215 ? -64.900 -1.836 121.035 1.00 62.75 215 TYR A CA 1
ATOM 1778 C C . TYR A 1 215 ? -64.705 -1.869 119.511 1.00 62.75 215 TYR A C 1
ATOM 1780 O O . TYR A 1 215 ? -65.261 -1.036 118.799 1.00 62.75 215 TYR A O 1
ATOM 1788 N N . LEU A 1 216 ? -63.937 -2.837 118.998 1.00 62.06 216 LEU A N 1
ATOM 1789 C CA . LEU A 1 216 ? -63.813 -3.090 117.556 1.00 62.06 216 LEU A CA 1
ATOM 1790 C C . LEU A 1 216 ? -65.042 -3.875 117.069 1.00 62.06 216 LEU A C 1
ATOM 1792 O O . LEU A 1 216 ? -65.331 -4.946 117.606 1.00 62.06 216 LEU A O 1
ATOM 1796 N N . GLN A 1 217 ? -65.745 -3.395 116.039 1.00 59.09 217 GLN A N 1
ATOM 1797 C CA . GLN A 1 217 ? -66.686 -4.253 115.316 1.00 59.09 217 GLN A CA 1
ATOM 1798 C C . GLN A 1 217 ? -65.893 -5.149 114.368 1.00 59.09 217 GLN A C 1
ATOM 1800 O O . GLN A 1 217 ? -65.318 -4.683 113.390 1.00 59.09 217 GLN A O 1
ATOM 1805 N N . HIS A 1 218 ? -65.860 -6.448 114.654 1.00 52.78 218 HIS A N 1
ATOM 1806 C CA . HIS A 1 218 ? -65.349 -7.419 113.699 1.00 52.78 218 HIS A CA 1
ATOM 1807 C C . HIS A 1 218 ? -66.327 -7.476 112.523 1.00 52.78 218 HIS A C 1
ATOM 1809 O O . HIS A 1 218 ? -67.479 -7.884 112.685 1.00 52.78 218 HIS A O 1
ATOM 1815 N N . ARG A 1 219 ? -65.902 -7.016 111.346 1.00 52.66 219 ARG A N 1
ATOM 1816 C CA . ARG A 1 219 ? -66.680 -7.199 110.124 1.00 52.66 219 ARG A CA 1
ATOM 1817 C C . ARG A 1 219 ? -66.700 -8.694 109.809 1.00 52.66 219 ARG A C 1
ATOM 1819 O O . ARG A 1 219 ? -65.678 -9.246 109.417 1.00 52.66 219 ARG A O 1
ATOM 1826 N N . GLU A 1 220 ? -67.852 -9.335 109.992 1.00 43.69 220 GLU A N 1
ATOM 1827 C CA . GLU A 1 220 ? -68.102 -10.696 109.505 1.00 43.69 220 GLU A CA 1
ATOM 1828 C C . GLU A 1 220 ? -67.700 -10.781 108.019 1.00 43.69 220 GLU A C 1
ATOM 1830 O O . GLU A 1 220 ? -68.094 -9.907 107.229 1.00 43.69 220 GLU A O 1
ATOM 1835 N N . PRO A 1 221 ? -66.890 -11.780 107.622 1.00 43.88 221 PRO A N 1
ATOM 1836 C CA . PRO A 1 221 ? -66.418 -11.909 106.254 1.00 43.88 221 PRO A CA 1
ATOM 1837 C C . PRO A 1 221 ? -67.627 -12.115 105.341 1.00 43.88 221 PRO A C 1
ATOM 1839 O O . PRO A 1 221 ? -68.271 -13.160 105.339 1.00 43.88 221 PRO A O 1
ATOM 1842 N N . THR A 1 222 ? -67.961 -11.095 104.551 1.00 45.03 222 THR A N 1
ATOM 1843 C CA . THR A 1 222 ? -68.928 -11.255 103.465 1.00 45.03 222 THR A CA 1
ATOM 1844 C C . THR A 1 222 ? -68.297 -12.208 102.452 1.00 45.03 222 THR A C 1
ATOM 1846 O O . THR A 1 222 ? -67.229 -11.915 101.919 1.00 45.03 222 THR A O 1
ATOM 1849 N N . GLY A 1 223 ? -68.919 -13.378 102.299 1.00 53.25 223 GLY A N 1
ATOM 1850 C CA . GLY A 1 223 ? -68.318 -14.597 101.766 1.00 53.25 223 GLY A CA 1
ATOM 1851 C C . GLY A 1 223 ? -67.492 -14.435 100.492 1.00 53.25 223 GLY A C 1
ATOM 1852 O O . GLY A 1 223 ? -67.970 -13.938 99.475 1.00 53.25 223 GLY A O 1
ATOM 1853 N N . ALA A 1 224 ? -66.269 -14.950 100.549 1.00 44.31 224 ALA A N 1
ATOM 1854 C CA . ALA A 1 224 ? -65.520 -15.389 99.386 1.00 44.31 224 ALA A CA 1
ATOM 1855 C C . ALA A 1 224 ? -64.984 -16.793 99.690 1.00 44.31 224 ALA A C 1
ATOM 1857 O O . ALA A 1 224 ? -64.411 -17.052 100.747 1.00 44.31 224 ALA A O 1
ATOM 1858 N N . ASP A 1 225 ? -65.300 -17.689 98.771 1.00 50.19 225 ASP A N 1
ATOM 1859 C CA . ASP A 1 225 ? -65.267 -19.139 98.852 1.00 50.19 225 ASP A CA 1
ATOM 1860 C C . ASP A 1 225 ? -63.851 -19.705 99.082 1.00 50.19 225 ASP A C 1
ATOM 1862 O O . ASP A 1 225 ? -62.921 -19.429 98.326 1.00 50.19 225 ASP A O 1
ATOM 1866 N N . VAL A 1 226 ? -63.689 -20.524 100.125 1.00 52.28 226 VAL A N 1
ATOM 1867 C CA . VAL A 1 226 ? -62.436 -21.230 100.469 1.00 52.28 226 VAL A CA 1
ATOM 1868 C C . VAL A 1 226 ? -62.237 -22.471 99.570 1.00 52.28 226 VAL A C 1
ATOM 1870 O O . VAL A 1 226 ? -61.229 -23.163 99.672 1.00 52.28 226 VAL A O 1
ATOM 1873 N N . SER A 1 227 ? -63.159 -22.748 98.640 1.00 51.62 227 SER A N 1
ATOM 1874 C CA . SER A 1 227 ? -63.162 -23.957 97.805 1.00 51.62 227 SER A CA 1
ATOM 1875 C C . SER A 1 227 ? -62.439 -23.860 96.448 1.00 51.62 227 SER A C 1
ATOM 1877 O O . SER A 1 227 ? -62.297 -24.888 95.790 1.00 51.62 227 SER A O 1
ATOM 1879 N N . VAL A 1 228 ? -62.000 -22.690 95.971 1.00 55.62 228 VAL A N 1
ATOM 1880 C CA . VAL A 1 228 ? -61.626 -22.532 94.537 1.00 55.62 228 VAL A CA 1
ATOM 1881 C C . VAL A 1 228 ? -60.112 -22.488 94.280 1.00 55.62 228 VAL A C 1
ATOM 1883 O O . VAL A 1 228 ? -59.676 -22.435 93.134 1.00 55.62 228 VAL A O 1
ATOM 1886 N N . LEU A 1 229 ? -59.263 -22.597 95.308 1.00 54.12 229 LEU A N 1
ATOM 1887 C CA . LEU A 1 229 ? -57.807 -22.605 95.087 1.00 54.12 229 LEU A CA 1
ATOM 1888 C C . LEU A 1 229 ? -57.317 -23.856 94.321 1.00 54.12 229 LEU A C 1
ATOM 1890 O O . LEU A 1 229 ? -56.271 -23.801 93.683 1.00 54.12 229 LEU A O 1
ATOM 1894 N N . ASP A 1 230 ? -58.099 -24.941 94.322 1.00 54.59 230 ASP A N 1
ATOM 1895 C CA . ASP A 1 230 ? -57.832 -26.175 93.560 1.00 54.59 230 ASP A CA 1
ATOM 1896 C C . ASP A 1 230 ? -58.277 -26.086 92.078 1.00 54.59 230 ASP A C 1
ATOM 1898 O O . ASP A 1 230 ? -58.122 -27.028 91.308 1.00 54.59 230 ASP A O 1
ATOM 1902 N N . GLN A 1 231 ? -58.822 -24.938 91.651 1.00 53.53 231 GLN A N 1
ATOM 1903 C CA . GLN A 1 231 ? -59.200 -24.641 90.264 1.00 53.53 231 GLN A CA 1
ATOM 1904 C C . GLN A 1 231 ? -58.506 -23.367 89.774 1.00 53.53 231 GLN A C 1
ATOM 1906 O O . GLN A 1 231 ? -59.138 -22.388 89.382 1.00 53.53 231 GLN A O 1
ATOM 1911 N N . MET A 1 232 ? -57.173 -23.372 89.749 1.00 51.56 232 MET A N 1
ATOM 1912 C CA . MET A 1 232 ? -56.441 -22.450 88.881 1.00 51.56 232 MET A CA 1
ATOM 1913 C C . MET A 1 232 ? -56.474 -22.987 87.445 1.00 51.56 232 MET A C 1
ATOM 1915 O O . MET A 1 232 ? -55.492 -23.509 86.930 1.00 51.56 232 MET A O 1
ATOM 1919 N N . THR A 1 233 ? -57.633 -22.901 86.797 1.00 56.69 233 THR A N 1
ATOM 1920 C CA . THR A 1 233 ? -57.728 -23.012 85.337 1.00 56.69 233 THR A CA 1
ATOM 1921 C C . THR A 1 233 ? -57.206 -21.720 84.720 1.00 56.69 233 THR A C 1
ATOM 1923 O O . THR A 1 233 ? -57.554 -20.636 85.189 1.00 56.69 233 THR A O 1
ATOM 1926 N N . VAL A 1 234 ? -56.373 -21.817 83.683 1.00 50.16 234 VAL A N 1
ATOM 1927 C CA . VAL A 1 234 ? -55.938 -20.674 82.867 1.00 50.16 234 VAL A CA 1
ATOM 1928 C C . VAL A 1 234 ? -57.194 -20.064 82.234 1.00 50.16 234 VAL A C 1
ATOM 1930 O O . VAL A 1 234 ? -57.706 -20.557 81.242 1.00 50.16 234 VAL A O 1
ATOM 1933 N N . THR A 1 235 ? -57.788 -19.045 82.858 1.00 54.09 235 THR A N 1
ATOM 1934 C CA . THR A 1 235 ? -59.106 -18.518 82.451 1.00 54.09 235 THR A CA 1
ATOM 1935 C C . THR A 1 235 ? -59.047 -17.566 81.260 1.00 54.09 235 THR A C 1
ATOM 1937 O O . THR A 1 235 ? -60.084 -17.064 80.825 1.00 54.09 235 THR A O 1
ATOM 1940 N N . ASN A 1 236 ? -57.861 -17.320 80.701 1.00 51.38 236 ASN A N 1
ATOM 1941 C CA . ASN A 1 236 ? -57.732 -16.590 79.452 1.00 51.38 236 ASN A CA 1
ATOM 1942 C C . ASN A 1 236 ? -57.683 -17.596 78.299 1.00 51.38 236 ASN A C 1
ATOM 1944 O O . ASN A 1 236 ? -56.620 -18.041 77.894 1.00 51.38 236 ASN A O 1
ATOM 1948 N N . ILE A 1 237 ? -58.859 -17.962 77.795 1.00 57.97 237 ILE A N 1
ATOM 1949 C CA . ILE A 1 237 ? -59.068 -18.957 76.726 1.00 57.97 237 ILE A CA 1
ATOM 1950 C C . ILE A 1 237 ? -58.276 -18.586 75.449 1.00 57.97 237 ILE A C 1
ATOM 1952 O O . ILE A 1 237 ? -57.944 -19.444 74.643 1.00 57.97 237 ILE A O 1
ATOM 1956 N N . SER A 1 238 ? -57.905 -17.308 75.293 1.00 57.88 238 SER A N 1
ATOM 1957 C CA . SER A 1 238 ? -57.051 -16.821 74.201 1.00 57.88 238 SER A CA 1
ATOM 1958 C C . SER A 1 238 ? -55.559 -17.163 74.357 1.00 57.88 238 SER A C 1
ATOM 1960 O O . SER A 1 238 ? -54.826 -17.075 73.379 1.00 57.88 238 SER A O 1
ATOM 1962 N N . ASP A 1 239 ? -55.098 -17.499 75.564 1.00 62.16 239 ASP A N 1
ATOM 1963 C CA . ASP A 1 239 ? -53.697 -17.834 75.879 1.00 62.16 239 ASP A CA 1
ATOM 1964 C C . ASP A 1 239 ? -53.432 -19.342 75.683 1.00 62.16 239 ASP A C 1
ATOM 1966 O O . ASP A 1 239 ? -52.315 -19.754 75.384 1.00 62.16 239 ASP A O 1
ATOM 1970 N N . GLU A 1 240 ? -54.481 -20.166 75.793 1.00 65.94 240 GLU A N 1
ATOM 1971 C CA . GLU A 1 240 ? -54.439 -21.618 75.565 1.00 65.94 240 GLU A CA 1
ATOM 1972 C C . GLU A 1 240 ? -54.289 -21.953 74.070 1.00 65.94 240 GLU A C 1
ATOM 1974 O O . GLU A 1 240 ? -53.441 -22.761 73.704 1.00 65.94 240 GLU A O 1
ATOM 1979 N N . GLU A 1 241 ? -55.017 -21.250 73.195 1.00 69.00 241 GLU A N 1
ATOM 1980 C CA . GLU A 1 241 ? -54.884 -21.378 71.733 1.00 69.00 241 GLU A CA 1
ATOM 1981 C C . GLU A 1 241 ? -53.505 -20.887 71.240 1.00 69.00 241 GLU A C 1
ATOM 1983 O O . GLU A 1 241 ? -52.887 -21.501 70.373 1.00 69.00 241 GLU A O 1
ATOM 1988 N N . ALA A 1 242 ? -52.960 -19.834 71.862 1.00 68.31 242 ALA A N 1
ATOM 1989 C CA . ALA A 1 242 ? -51.626 -19.317 71.550 1.00 68.31 242 ALA A CA 1
ATOM 1990 C C . ALA A 1 242 ? -50.487 -20.259 71.995 1.00 68.31 242 ALA A C 1
ATOM 1992 O O . ALA A 1 242 ? -49.448 -20.335 71.333 1.00 68.31 242 ALA A O 1
ATOM 1993 N N . LEU A 1 243 ? -50.667 -20.981 73.106 1.00 69.75 243 LEU A N 1
ATOM 1994 C CA . LEU A 1 243 ? -49.726 -22.001 73.580 1.00 69.75 243 LEU A CA 1
ATOM 1995 C C . LEU A 1 243 ? -49.711 -23.231 72.666 1.00 69.75 243 LEU A C 1
ATOM 1997 O O . LEU A 1 243 ? -48.631 -23.755 72.384 1.00 69.75 243 LEU A O 1
ATOM 2001 N N . ASP A 1 244 ? -50.875 -23.658 72.178 1.00 73.88 244 ASP A N 1
ATOM 2002 C CA . ASP A 1 244 ? -50.988 -24.778 71.241 1.00 73.88 244 ASP A CA 1
ATOM 2003 C C . ASP A 1 244 ? -50.329 -24.450 69.893 1.00 73.88 244 ASP A C 1
ATOM 2005 O O . ASP A 1 244 ? -49.528 -25.242 69.392 1.00 73.88 244 ASP A O 1
ATOM 2009 N N . ASP A 1 245 ? -50.555 -23.257 69.336 1.00 76.25 245 ASP A N 1
ATOM 2010 C CA . ASP A 1 245 ? -49.882 -22.816 68.104 1.00 76.25 245 ASP A CA 1
ATOM 2011 C C . ASP A 1 245 ? -48.353 -22.721 68.276 1.00 76.25 245 ASP A C 1
ATOM 2013 O O . ASP A 1 245 ? -47.586 -23.114 67.391 1.00 76.25 245 ASP A O 1
ATOM 2017 N N . PHE A 1 246 ? -47.880 -22.258 69.438 1.00 73.62 246 PHE A N 1
ATOM 2018 C CA . PHE A 1 246 ? -46.450 -22.185 69.741 1.00 73.62 246 PHE A CA 1
ATOM 2019 C C . PHE A 1 246 ? -45.803 -23.576 69.836 1.00 73.62 246 PHE A C 1
ATOM 2021 O O . PHE A 1 246 ? -44.771 -23.815 69.201 1.00 73.62 246 PHE A O 1
ATOM 2028 N N . LEU A 1 247 ? -46.413 -24.509 70.573 1.00 73.25 247 LEU A N 1
ATOM 2029 C CA . LEU A 1 247 ? -45.901 -25.873 70.746 1.00 73.25 247 LEU A CA 1
ATOM 2030 C C . LEU A 1 247 ? -45.947 -26.684 69.444 1.00 73.25 247 LEU A C 1
ATOM 2032 O O . LEU A 1 247 ? -45.017 -27.445 69.166 1.00 73.25 247 LEU A O 1
ATOM 2036 N N . ASN A 1 248 ? -46.968 -26.472 68.613 1.00 73.06 248 ASN A N 1
ATOM 2037 C CA . ASN A 1 248 ? -47.120 -27.161 67.332 1.00 73.06 248 ASN A CA 1
ATOM 2038 C C . ASN A 1 248 ? -46.215 -26.587 66.224 1.00 73.06 248 ASN A C 1
ATOM 2040 O O . ASN A 1 248 ? -45.946 -27.269 65.238 1.00 73.06 248 ASN A O 1
ATOM 2044 N N . SER A 1 249 ? -45.674 -25.373 66.384 1.00 61.75 249 SER A N 1
ATOM 2045 C CA . SER A 1 249 ? -44.786 -24.748 65.385 1.00 61.75 249 SER A CA 1
ATOM 2046 C C . SER A 1 249 ? -43.314 -25.198 65.438 1.00 61.75 249 SER A C 1
ATOM 2048 O O . SER A 1 249 ? -42.560 -24.937 64.503 1.00 61.75 249 SER A O 1
ATOM 2050 N N . THR A 1 250 ? -42.884 -25.888 66.504 1.00 57.09 250 THR A N 1
ATOM 2051 C CA . THR A 1 250 ? -41.486 -26.348 66.702 1.00 57.09 250 THR A CA 1
ATOM 2052 C C . THR A 1 250 ? -41.264 -27.819 66.284 1.00 57.09 250 THR A C 1
ATOM 2054 O O . THR A 1 250 ? -40.155 -28.342 66.393 1.00 57.09 250 THR A O 1
ATOM 2057 N N . GLY A 1 251 ? -42.303 -28.498 65.783 1.00 56.59 251 GLY A N 1
ATOM 2058 C CA . GLY A 1 251 ? -42.324 -29.956 65.623 1.00 56.59 251 GLY A CA 1
ATOM 2059 C C . GLY A 1 251 ? -41.955 -30.545 64.259 1.00 56.59 251 GLY A C 1
ATOM 2060 O O . GLY A 1 251 ? -41.551 -31.703 64.246 1.00 56.59 251 GLY A O 1
ATOM 2061 N N . ASP A 1 252 ? -42.028 -29.799 63.149 1.00 52.84 252 ASP A N 1
ATOM 2062 C CA . ASP A 1 252 ? -41.874 -30.391 61.809 1.00 52.84 252 ASP A CA 1
ATOM 2063 C C . ASP A 1 252 ? -40.704 -29.782 60.999 1.00 52.84 252 ASP A C 1
ATOM 2065 O O . ASP A 1 252 ? -40.754 -28.667 60.482 1.00 52.84 252 ASP A O 1
ATOM 2069 N N . ASP A 1 253 ? -39.650 -30.600 60.883 1.00 50.66 253 ASP A N 1
ATOM 2070 C CA . ASP A 1 253 ? -38.612 -30.646 59.843 1.00 50.66 253 ASP A CA 1
ATOM 2071 C C . ASP A 1 253 ? -37.473 -29.610 59.814 1.00 50.66 253 ASP A C 1
ATOM 2073 O O . ASP A 1 253 ? -37.172 -28.948 58.818 1.00 50.66 253 ASP A O 1
ATOM 2077 N N . ILE A 1 254 ? -36.644 -29.702 60.857 1.00 43.62 254 ILE A N 1
ATOM 2078 C CA . ILE A 1 254 ? -35.186 -29.788 60.682 1.00 43.62 254 ILE A CA 1
ATOM 2079 C C . ILE A 1 254 ? -34.860 -31.190 60.126 1.00 43.62 254 ILE A C 1
ATOM 2081 O O . ILE A 1 254 ? -34.582 -32.123 60.875 1.00 43.62 254 ILE A O 1
ATOM 2085 N N . SER A 1 255 ? -34.867 -31.346 58.799 1.00 40.06 255 SER A N 1
ATOM 2086 C CA . SER A 1 255 ? -34.215 -32.474 58.120 1.00 40.06 255 SER A CA 1
ATOM 2087 C C . SER A 1 255 ? -32.925 -31.980 57.469 1.00 40.06 255 SER A C 1
ATOM 2089 O O . SER A 1 255 ? -32.914 -31.310 56.435 1.00 40.06 255 SER A O 1
ATOM 2091 N N . HIS A 1 256 ? -31.812 -32.263 58.144 1.00 40.41 256 HIS A N 1
ATOM 2092 C CA . HIS A 1 256 ? -30.463 -32.026 57.651 1.00 40.41 256 HIS A CA 1
ATOM 2093 C C . HIS A 1 256 ? -30.165 -32.892 56.422 1.00 40.41 256 HIS A C 1
ATOM 2095 O O . HIS A 1 256 ? -30.273 -34.115 56.468 1.00 40.41 256 HIS A O 1
ATOM 2101 N N . GLY A 1 257 ? -29.658 -32.260 55.363 1.00 33.47 257 GLY A N 1
ATOM 2102 C CA . GLY A 1 257 ? -29.093 -32.962 54.215 1.00 33.47 257 GLY A CA 1
ATOM 2103 C C . GLY A 1 257 ? -28.463 -32.030 53.187 1.00 33.47 257 GLY A C 1
ATOM 2104 O O . GLY A 1 257 ? -28.933 -31.946 52.059 1.00 33.47 257 GLY A O 1
ATOM 2105 N N . SER A 1 258 ? -27.392 -31.323 53.558 1.00 37.84 258 SER A N 1
ATOM 2106 C CA . SER A 1 258 ? -26.503 -30.666 52.594 1.00 37.84 258 SER A CA 1
ATOM 2107 C C . SER A 1 258 ? -25.996 -31.674 51.557 1.00 37.84 258 SER A C 1
ATOM 2109 O O . SER A 1 258 ? -25.360 -32.658 51.925 1.00 37.84 258 SER A O 1
ATOM 2111 N N . SER A 1 259 ? -26.165 -31.388 50.265 1.00 32.44 259 SER A N 1
ATOM 2112 C CA . SER A 1 259 ? -25.261 -31.910 49.241 1.00 32.44 259 SER A CA 1
ATOM 2113 C C . SER A 1 259 ? -25.064 -30.880 48.136 1.00 32.44 259 SER A C 1
ATOM 2115 O O . SER A 1 259 ? -26.004 -30.403 47.505 1.00 32.44 259 SER A O 1
ATOM 2117 N N . LEU A 1 260 ? -23.799 -30.511 47.970 1.00 41.47 260 LEU A N 1
ATOM 2118 C CA . LEU A 1 260 ? -23.268 -29.666 46.916 1.00 41.47 260 LEU A CA 1
ATOM 2119 C C . LEU A 1 260 ? -23.500 -30.302 45.541 1.00 41.47 260 LEU A C 1
ATOM 2121 O O . LEU A 1 260 ? -23.500 -31.521 45.428 1.00 41.47 260 LEU A O 1
ATOM 2125 N N . THR A 1 261 ? -23.469 -29.439 44.523 1.00 34.00 261 THR A N 1
ATOM 2126 C CA . THR A 1 261 ? -23.011 -29.683 43.145 1.00 34.00 261 THR A CA 1
ATOM 2127 C C . THR A 1 261 ? -24.063 -29.716 42.034 1.00 34.00 261 THR A C 1
ATOM 2129 O O . THR A 1 261 ? -24.980 -30.525 42.020 1.00 34.00 261 THR A O 1
ATOM 2132 N N . SER A 1 262 ? -23.768 -28.881 41.029 1.00 35.53 262 SER A N 1
ATOM 2133 C CA . SER A 1 262 ? -24.053 -29.071 39.605 1.00 35.53 262 SER A CA 1
ATOM 2134 C C . SER A 1 262 ? -25.477 -28.825 39.095 1.00 35.53 262 SER A C 1
ATOM 2136 O O . SER A 1 262 ? -26.385 -29.609 39.339 1.00 35.53 262 SER A O 1
ATOM 2138 N N . GLY A 1 263 ? -25.599 -27.860 38.174 1.00 31.67 263 GLY A N 1
ATOM 2139 C CA . GLY A 1 263 ? -26.498 -28.025 37.026 1.00 31.67 263 GLY A CA 1
ATOM 2140 C C . GLY A 1 263 ? -27.269 -26.781 36.611 1.00 31.67 263 GLY A C 1
ATOM 2141 O O . GLY A 1 263 ? -28.208 -26.373 37.272 1.00 31.67 263 GLY A O 1
ATOM 2142 N N . ASN A 1 264 ? -26.864 -26.218 35.479 1.00 37.88 264 ASN A N 1
ATOM 2143 C CA . ASN A 1 264 ? -27.396 -25.050 34.777 1.00 37.88 264 ASN A CA 1
ATOM 2144 C C . ASN A 1 264 ? -28.901 -25.176 34.379 1.00 37.88 264 ASN A C 1
ATOM 2146 O O . ASN A 1 264 ? -29.422 -26.290 34.331 1.00 37.88 264 ASN A O 1
ATOM 2150 N N . PRO A 1 265 ? -29.594 -24.063 34.048 1.00 48.44 265 PRO A N 1
ATOM 2151 C CA . PRO A 1 265 ? -31.050 -23.955 33.993 1.00 48.44 265 PRO A CA 1
ATOM 2152 C C . PRO A 1 265 ? -31.618 -24.151 32.580 1.00 48.44 265 PRO A C 1
ATOM 2154 O O . PRO A 1 265 ? -30.920 -23.923 31.591 1.00 48.44 265 PRO A O 1
ATOM 2157 N N . ASN A 1 266 ? -32.913 -24.479 32.468 1.00 32.22 266 ASN A N 1
ATOM 2158 C CA . ASN A 1 266 ? -33.688 -24.115 31.280 1.00 32.22 266 ASN A CA 1
ATOM 2159 C C . ASN A 1 266 ? -35.212 -24.093 31.508 1.00 32.22 266 ASN A C 1
ATOM 2161 O O . ASN A 1 266 ? -35.749 -24.963 32.188 1.00 32.22 266 ASN A O 1
ATOM 2165 N N . SER A 1 267 ? -35.875 -23.158 30.810 1.00 33.69 267 SER A N 1
ATOM 2166 C CA . SER A 1 267 ? -37.331 -22.964 30.606 1.00 33.69 267 SER A CA 1
ATOM 2167 C C . SER A 1 267 ? -38.158 -22.524 31.830 1.00 33.69 267 SER A C 1
ATOM 2169 O O . SER A 1 267 ? -38.057 -23.116 32.889 1.00 33.69 267 SER A O 1
ATOM 2171 N N . GLY A 1 268 ? -39.026 -21.511 31.800 1.00 32.31 268 GLY A N 1
ATOM 2172 C CA . GLY A 1 268 ? -39.510 -20.600 30.761 1.00 32.31 268 GLY A CA 1
ATOM 2173 C C . GLY A 1 268 ? -40.727 -19.837 31.326 1.00 32.31 268 GLY A C 1
ATOM 2174 O O . GLY A 1 268 ? -41.494 -20.411 32.092 1.00 32.31 268 GLY A O 1
ATOM 2175 N N . GLY A 1 269 ? -40.890 -18.557 30.972 1.00 32.28 269 GLY A N 1
ATOM 2176 C CA . GLY A 1 269 ? -42.020 -17.702 31.387 1.00 32.28 269 GLY A CA 1
ATOM 2177 C C . GLY A 1 269 ? -41.543 -16.302 31.799 1.00 32.28 269 GLY A C 1
ATOM 2178 O O . GLY A 1 269 ? -41.238 -16.077 32.960 1.00 32.28 269 GLY A O 1
ATOM 2179 N N . ALA A 1 270 ? -41.187 -15.408 30.875 1.00 35.34 270 ALA A N 1
ATOM 2180 C CA . ALA A 1 270 ? -42.073 -14.588 30.037 1.00 35.34 270 ALA A CA 1
ATOM 2181 C C . ALA A 1 270 ? -42.958 -13.623 30.848 1.00 35.34 270 ALA A C 1
ATOM 2183 O O . ALA A 1 270 ? -44.066 -13.981 31.221 1.00 35.34 270 ALA A O 1
ATOM 2184 N N . LEU A 1 271 ? -42.470 -12.391 31.041 1.00 32.97 271 LEU A N 1
ATOM 2185 C CA . LEU A 1 271 ? -43.253 -11.166 31.249 1.00 32.97 271 LEU A CA 1
ATOM 2186 C C . LEU A 1 271 ? -42.407 -9.983 30.736 1.00 32.97 271 LEU A C 1
ATOM 2188 O O . LEU A 1 271 ? -41.283 -9.774 31.187 1.00 32.97 271 LEU A O 1
ATOM 2192 N N . GLN A 1 272 ? -42.932 -9.281 29.728 1.00 41.41 272 GLN A N 1
ATOM 2193 C CA . GLN A 1 272 ? -42.364 -8.062 29.130 1.00 41.41 272 GLN A CA 1
ATOM 2194 C C . GLN A 1 272 ? -42.429 -6.882 30.119 1.00 41.41 272 GLN A C 1
ATOM 2196 O O . GLN A 1 272 ? -43.242 -6.920 31.048 1.00 41.41 272 GLN A O 1
ATOM 2201 N N . PRO A 1 273 ? -41.617 -5.824 29.919 1.00 40.50 273 PRO A N 1
ATOM 2202 C CA . PRO A 1 273 ? -42.173 -4.652 29.226 1.00 40.50 273 PRO A CA 1
ATOM 2203 C C . PRO A 1 273 ? -41.199 -3.852 28.324 1.00 40.50 273 PRO A C 1
ATOM 2205 O O . PRO A 1 273 ? -40.006 -3.756 28.592 1.00 40.50 273 PRO A O 1
ATOM 2208 N N . GLU A 1 274 ? -41.809 -3.209 27.319 1.00 32.84 274 GLU A N 1
ATOM 2209 C CA . GLU A 1 274 ? -41.519 -1.864 26.778 1.00 32.84 274 GLU A CA 1
ATOM 2210 C C . GLU A 1 274 ? -40.186 -1.606 26.042 1.00 32.84 274 GLU A C 1
ATOM 2212 O O . GLU A 1 274 ? -39.164 -1.225 26.614 1.00 32.84 274 GLU A O 1
ATOM 2217 N N . GLU A 1 275 ? -40.262 -1.695 24.708 1.00 32.53 275 GLU A N 1
ATOM 2218 C CA . GLU A 1 275 ? -39.332 -1.072 23.765 1.00 32.53 275 GLU A CA 1
ATOM 2219 C C . GLU A 1 275 ? -39.510 0.453 23.754 1.00 32.53 275 GLU A C 1
ATOM 2221 O O . GLU A 1 275 ? -40.508 0.970 23.255 1.00 32.53 275 GLU A O 1
ATOM 2226 N N . ASN A 1 276 ? -38.485 1.187 24.192 1.00 34.59 276 ASN A N 1
ATOM 2227 C CA . ASN A 1 276 ? -38.273 2.565 23.760 1.00 34.59 276 ASN A CA 1
ATOM 2228 C C . ASN A 1 276 ? -37.057 2.636 22.830 1.00 34.59 276 ASN A C 1
ATOM 2230 O O . ASN A 1 276 ? -35.903 2.571 23.244 1.00 34.59 276 ASN A O 1
ATOM 2234 N N . SER A 1 277 ? -37.391 2.755 21.545 1.00 46.88 277 SER A N 1
ATOM 2235 C CA . SER A 1 277 ? -36.646 3.322 20.421 1.00 46.88 277 SER A CA 1
ATOM 2236 C C . SER A 1 277 ? -35.260 3.915 20.721 1.00 46.88 277 SER A C 1
ATOM 2238 O O . SER A 1 277 ? -35.133 5.028 21.232 1.00 46.88 277 SER A O 1
ATOM 2240 N N . SER A 1 278 ? -34.215 3.233 20.245 1.00 38.41 278 SER A N 1
ATOM 2241 C CA . SER A 1 278 ? -32.926 3.836 19.865 1.00 38.41 278 SER A CA 1
ATOM 2242 C C . SER A 1 278 ? -32.233 3.004 18.776 1.00 38.41 278 SER A C 1
ATOM 2244 O O . SER A 1 278 ? -31.088 2.586 18.905 1.00 38.41 278 SER A O 1
ATOM 2246 N N . HIS A 1 279 ? -32.932 2.766 17.664 1.00 42.66 279 HIS A N 1
ATOM 2247 C CA . HIS A 1 279 ? -32.324 2.297 16.418 1.00 42.66 279 HIS A CA 1
ATOM 2248 C C . HIS A 1 279 ? -32.097 3.491 15.492 1.00 42.66 279 HIS A C 1
ATOM 2250 O O . HIS A 1 279 ? -33.017 3.856 14.779 1.00 42.66 279 HIS A O 1
ATOM 2256 N N . THR A 1 280 ? -30.892 4.077 15.487 1.00 45.12 280 THR A N 1
ATOM 2257 C CA . THR A 1 280 ? -30.289 4.742 14.304 1.00 45.12 280 THR A CA 1
ATOM 2258 C C . THR A 1 280 ? -28.946 5.401 14.647 1.00 45.12 280 THR A C 1
ATOM 2260 O O . THR A 1 280 ? -28.878 6.621 14.705 1.00 45.12 280 THR A O 1
ATOM 2263 N N . VAL A 1 281 ? -27.852 4.644 14.822 1.00 45.56 281 VAL A N 1
ATOM 2264 C CA . VAL A 1 281 ? -26.492 5.211 14.602 1.00 45.56 281 VAL A CA 1
ATOM 2265 C C . VAL A 1 281 ? -25.497 4.193 14.014 1.00 45.56 281 VAL A C 1
ATOM 2267 O O . VAL A 1 281 ? -24.657 4.574 13.205 1.00 45.56 281 VAL A O 1
ATOM 2270 N N . ALA A 1 282 ? -25.602 2.892 14.303 1.00 42.38 282 ALA A N 1
ATOM 2271 C CA . ALA A 1 282 ? -24.543 1.941 13.921 1.00 42.38 282 ALA A CA 1
ATOM 2272 C C . ALA A 1 282 ? -24.520 1.507 12.435 1.00 42.38 282 ALA A C 1
ATOM 2274 O O . ALA A 1 282 ? -23.496 1.041 11.946 1.00 42.38 282 ALA A O 1
ATOM 2275 N N . ALA A 1 283 ? -25.602 1.699 11.674 1.00 42.91 283 ALA A N 1
ATOM 2276 C CA . ALA A 1 283 ? -25.710 1.147 10.316 1.00 42.91 283 ALA A CA 1
ATOM 2277 C C . ALA A 1 283 ? -25.026 1.975 9.205 1.00 42.91 283 ALA A C 1
ATOM 2279 O O . ALA A 1 283 ? -25.034 1.558 8.053 1.00 42.91 283 ALA A O 1
ATOM 2280 N N . LYS A 1 284 ? -24.434 3.142 9.504 1.00 44.09 284 LYS A N 1
ATOM 2281 C CA . LYS A 1 284 ? -23.868 4.036 8.467 1.00 44.09 284 LYS A CA 1
ATOM 2282 C C . LYS A 1 284 ? -22.343 4.014 8.332 1.00 44.09 284 LYS A C 1
ATOM 2284 O O . LYS A 1 284 ? -21.818 4.725 7.482 1.00 44.09 284 LYS A O 1
ATOM 2289 N N . ARG A 1 285 ? -21.615 3.221 9.130 1.00 46.16 285 ARG A N 1
ATOM 2290 C CA . ARG A 1 285 ? -20.136 3.242 9.123 1.00 46.16 285 ARG A CA 1
ATOM 2291 C C . ARG A 1 285 ? -19.472 2.081 8.375 1.00 46.16 285 ARG A C 1
ATOM 2293 O O . ARG A 1 285 ? -18.303 2.197 8.029 1.00 46.16 285 ARG A O 1
ATOM 2300 N N . PHE A 1 286 ? -20.225 1.033 8.044 1.00 44.91 286 PHE A N 1
ATOM 2301 C CA . PHE A 1 286 ? -19.726 -0.108 7.265 1.00 44.91 286 PHE A CA 1
ATOM 2302 C C . PHE A 1 286 ? -19.645 0.156 5.749 1.00 44.91 286 PHE A C 1
ATOM 2304 O O . PHE A 1 286 ? -18.850 -0.477 5.061 1.00 44.91 286 PHE A O 1
ATOM 2311 N N . ASP A 1 287 ? -20.386 1.138 5.224 1.00 43.03 287 ASP A N 1
ATOM 2312 C CA . ASP A 1 287 ? -20.433 1.413 3.777 1.00 43.03 287 ASP A CA 1
ATOM 2313 C C . ASP A 1 287 ? -19.213 2.181 3.234 1.00 43.03 287 ASP A C 1
ATOM 2315 O O . ASP A 1 287 ? -18.940 2.148 2.035 1.00 43.03 287 ASP A O 1
ATOM 2319 N N . VAL A 1 288 ? -18.458 2.884 4.086 1.00 50.78 288 VAL A N 1
ATOM 2320 C CA . VAL A 1 288 ? -17.329 3.716 3.621 1.00 50.78 288 VAL A CA 1
ATOM 2321 C C . VAL A 1 288 ? -16.052 2.891 3.448 1.00 50.78 288 VAL A C 1
ATOM 2323 O O . VAL A 1 288 ? -15.285 3.148 2.524 1.00 50.78 288 VAL A O 1
ATOM 2326 N N . VAL A 1 289 ? -15.849 1.861 4.275 1.00 50.75 289 VAL A N 1
ATOM 2327 C CA . VAL A 1 289 ? -14.636 1.026 4.229 1.00 50.75 289 VAL A CA 1
ATOM 2328 C C . VAL A 1 289 ? -14.722 -0.011 3.102 1.00 50.75 289 VAL A C 1
ATOM 2330 O O . VAL A 1 289 ? -13.776 -0.172 2.338 1.00 50.75 289 VAL A O 1
ATOM 2333 N N . PHE A 1 290 ? -15.891 -0.621 2.879 1.00 45.44 290 PHE A N 1
ATOM 2334 C CA . PHE A 1 290 ? -16.051 -1.631 1.823 1.00 45.44 290 PHE A CA 1
ATOM 2335 C C . PHE A 1 290 ? -16.016 -1.039 0.398 1.00 45.44 290 PHE A C 1
ATOM 2337 O O . PHE A 1 290 ? -15.603 -1.693 -0.563 1.00 45.44 290 PHE A O 1
ATOM 2344 N N . LYS A 1 291 ? -16.401 0.234 0.244 1.00 44.91 291 LYS A N 1
ATOM 2345 C CA . LYS A 1 291 ? -16.435 0.913 -1.061 1.00 44.91 291 LYS A CA 1
ATOM 2346 C C . LYS A 1 291 ? -15.059 1.407 -1.526 1.00 44.91 291 LYS A C 1
ATOM 2348 O O . LYS A 1 291 ? -14.875 1.608 -2.728 1.00 44.91 291 LYS A O 1
ATOM 2353 N N . ALA A 1 292 ? -14.092 1.521 -0.611 1.00 46.31 292 ALA A N 1
ATOM 2354 C CA . ALA A 1 292 ? -12.698 1.833 -0.925 1.00 46.31 292 ALA A CA 1
ATOM 2355 C C . ALA A 1 292 ? -11.929 0.587 -1.410 1.00 46.31 292 ALA A C 1
ATOM 2357 O O . ALA A 1 292 ? -11.229 0.662 -2.419 1.00 46.31 292 ALA A O 1
ATOM 2358 N N . SER A 1 293 ? -12.149 -0.587 -0.804 1.00 44.56 293 SER A N 1
ATOM 2359 C CA . SER A 1 293 ? -11.505 -1.831 -1.266 1.00 44.56 293 SER A CA 1
ATOM 2360 C C . SER A 1 293 ? -12.066 -2.334 -2.602 1.00 44.56 293 SER A C 1
ATOM 2362 O O . SER A 1 293 ? -11.324 -2.857 -3.434 1.00 44.56 293 SER A O 1
ATOM 2364 N N . SER A 1 294 ? -13.356 -2.108 -2.887 1.00 42.78 294 SER A N 1
ATOM 2365 C CA . SER A 1 294 ? -13.950 -2.516 -4.171 1.00 42.78 294 SER A CA 1
ATOM 2366 C C . SER A 1 294 ? -13.535 -1.638 -5.362 1.00 42.78 294 SER A C 1
ATOM 2368 O O . SER A 1 294 ? -13.646 -2.100 -6.497 1.00 42.78 294 SER A O 1
ATOM 2370 N N . THR A 1 295 ? -13.073 -0.400 -5.147 1.00 45.97 295 THR A N 1
ATOM 2371 C CA . THR A 1 295 ? -12.610 0.488 -6.236 1.00 45.97 295 THR A CA 1
ATOM 2372 C C . THR A 1 295 ? -11.124 0.318 -6.570 1.00 45.97 295 THR A C 1
ATOM 2374 O O . THR A 1 295 ? -10.712 0.667 -7.675 1.00 45.97 295 THR A O 1
ATOM 2377 N N . LEU A 1 296 ? -10.330 -0.297 -5.686 1.00 47.09 296 LEU A N 1
ATOM 2378 C CA . LEU A 1 296 ? -8.928 -0.647 -5.959 1.00 47.09 296 LEU A CA 1
ATOM 2379 C C . LEU A 1 296 ? -8.768 -2.027 -6.618 1.00 47.09 296 LEU A C 1
ATOM 2381 O O . LEU A 1 296 ? -7.840 -2.233 -7.397 1.00 47.09 296 LEU A O 1
ATOM 2385 N N . CYS A 1 297 ? -9.730 -2.937 -6.434 1.00 44.25 297 CYS A N 1
ATOM 2386 C CA . CYS A 1 297 ? -9.727 -4.246 -7.098 1.00 44.25 297 CYS A CA 1
ATOM 2387 C C . CYS A 1 297 ? -10.073 -4.186 -8.610 1.00 44.25 297 CYS A C 1
ATOM 2389 O O . CYS A 1 297 ? -9.878 -5.162 -9.330 1.00 44.25 297 CYS A O 1
ATOM 2391 N N . SER A 1 298 ? -10.547 -3.044 -9.133 1.00 43.47 298 SER A N 1
ATOM 2392 C CA . SER A 1 298 ? -10.885 -2.868 -10.562 1.00 43.47 298 SER A CA 1
ATOM 2393 C C . SER A 1 298 ? -9.734 -2.371 -11.454 1.00 43.47 298 SER A C 1
ATOM 2395 O O . SER A 1 298 ? -9.949 -2.111 -12.636 1.00 43.47 298 SER A O 1
ATOM 2397 N N . LEU A 1 299 ? -8.509 -2.255 -10.930 1.00 45.53 299 LEU A N 1
ATOM 2398 C CA . LEU A 1 299 ? -7.315 -1.848 -11.687 1.00 45.53 299 LEU A CA 1
ATOM 2399 C C . LEU A 1 299 ? -6.387 -3.034 -12.000 1.00 45.53 299 LEU A C 1
ATOM 2401 O O . LEU A 1 299 ? -5.179 -2.983 -11.813 1.00 45.53 299 LEU A O 1
ATOM 2405 N N . THR A 1 300 ? -6.940 -4.112 -12.555 1.00 51.25 300 THR A N 1
ATOM 2406 C CA . THR A 1 300 ? -6.180 -5.017 -13.434 1.00 51.25 300 THR A CA 1
ATOM 2407 C C . THR A 1 300 ? -7.035 -5.362 -14.652 1.00 51.25 300 THR A C 1
ATOM 2409 O O . THR A 1 300 ? -8.095 -5.970 -14.524 1.00 51.25 300 THR A O 1
ATOM 2412 N N . PRO A 1 301 ? -6.594 -4.941 -15.854 1.00 45.31 301 PRO A N 1
ATOM 2413 C CA . PRO A 1 301 ? -5.888 -5.891 -16.708 1.00 45.31 301 PRO A CA 1
ATOM 2414 C C . PRO A 1 301 ? -4.759 -5.227 -17.520 1.00 45.31 301 PRO A C 1
ATOM 2416 O O . PRO A 1 301 ? -4.976 -4.752 -18.629 1.00 45.31 301 PRO A O 1
ATOM 2419 N N . ILE A 1 302 ? -3.519 -5.255 -17.015 1.00 43.69 302 ILE A N 1
ATOM 2420 C CA . ILE A 1 302 ? -2.313 -5.002 -17.843 1.00 43.69 302 ILE A CA 1
ATOM 2421 C C . ILE A 1 302 ? -1.471 -6.283 -18.029 1.00 43.69 302 ILE A C 1
ATOM 2423 O O . ILE A 1 302 ? -0.575 -6.342 -18.864 1.00 43.69 302 ILE A O 1
ATOM 2427 N N . LYS A 1 303 ? -1.844 -7.400 -17.386 1.00 45.50 303 LYS A N 1
ATOM 2428 C CA . LYS A 1 303 ? -1.196 -8.711 -17.595 1.00 45.50 303 LYS A CA 1
ATOM 2429 C C . LYS A 1 303 ? -1.585 -9.430 -18.901 1.00 45.50 303 LYS A C 1
ATOM 2431 O O . LYS A 1 303 ? -1.134 -10.550 -19.117 1.00 45.50 303 LYS A O 1
ATOM 2436 N N . PHE A 1 304 ? -2.375 -8.819 -19.792 1.00 38.78 304 PHE A N 1
ATOM 2437 C CA . PHE A 1 304 ? -2.824 -9.475 -21.033 1.00 38.78 304 PHE A CA 1
ATOM 2438 C C . PHE A 1 304 ? -1.978 -9.175 -22.285 1.00 38.78 304 PHE A C 1
ATOM 2440 O O . PHE A 1 304 ? -2.169 -9.836 -23.300 1.00 38.78 304 PHE A O 1
ATOM 2447 N N . PHE A 1 305 ? -1.014 -8.244 -22.243 1.00 39.09 305 PHE A N 1
ATOM 2448 C CA . PHE A 1 305 ? -0.290 -7.830 -23.461 1.00 39.09 305 PHE A CA 1
ATOM 2449 C C . PHE A 1 305 ? 1.070 -8.504 -23.709 1.00 39.09 305 PHE A C 1
ATOM 2451 O O . PHE A 1 305 ? 1.675 -8.270 -24.750 1.00 39.09 305 PHE A O 1
ATOM 2458 N N . MET A 1 306 ? 1.548 -9.379 -22.818 1.00 42.06 306 MET A N 1
ATOM 2459 C CA . MET A 1 306 ? 2.906 -9.943 -22.924 1.00 42.06 306 MET A CA 1
ATOM 2460 C C . MET A 1 306 ? 2.966 -11.447 -23.234 1.00 42.06 306 MET A C 1
ATOM 2462 O O . MET A 1 306 ? 3.961 -12.103 -22.942 1.00 42.06 306 MET A O 1
ATOM 2466 N N . LYS A 1 307 ? 1.910 -12.010 -23.841 1.00 41.88 307 LYS A N 1
ATOM 2467 C CA . LYS A 1 307 ? 1.874 -13.429 -24.253 1.00 41.88 307 LYS A CA 1
ATOM 2468 C C . LYS A 1 307 ? 1.587 -13.661 -25.742 1.00 41.88 307 LYS A C 1
ATOM 2470 O O . LYS A 1 307 ? 1.237 -14.771 -26.120 1.00 41.88 307 LYS A O 1
ATOM 2475 N N . LEU A 1 308 ? 1.767 -12.635 -26.581 1.00 38.03 308 LEU A N 1
ATOM 2476 C CA . LEU A 1 308 ? 1.572 -12.717 -28.038 1.00 38.03 308 LEU A CA 1
ATOM 2477 C C . LEU A 1 308 ? 2.859 -12.511 -28.863 1.00 38.03 308 LEU A C 1
ATOM 2479 O O . LEU A 1 308 ? 2.796 -12.079 -30.009 1.00 38.03 308 LEU A O 1
ATOM 2483 N N . SER A 1 309 ? 4.028 -12.800 -28.288 1.00 40.50 309 SER A N 1
ATOM 2484 C CA . SER A 1 309 ? 5.299 -12.795 -29.022 1.00 40.50 309 SER A CA 1
ATOM 2485 C C . SER A 1 309 ? 6.174 -13.968 -28.582 1.00 40.50 309 SER A C 1
ATOM 2487 O O . SER A 1 309 ? 7.191 -13.783 -27.914 1.00 40.50 309 SER A O 1
ATOM 2489 N N . GLN A 1 310 ? 5.743 -15.177 -28.937 1.00 45.09 310 GLN A N 1
ATOM 2490 C CA . GLN A 1 310 ? 6.592 -16.362 -29.028 1.00 45.09 310 GLN A CA 1
ATOM 2491 C C . GLN A 1 310 ? 6.121 -17.218 -30.200 1.00 45.09 310 GLN A C 1
ATOM 2493 O O . GLN A 1 310 ? 4.884 -17.313 -30.373 1.00 45.09 310 GLN A O 1
#

Foldseek 3Di:
DCVVVVVVVVVVVVVVVVVVVVVPDDDDDDDDDDDDPPPPCPPPCVVVVVVVVVVVVVVVVVVVVVVVVVVVVVVVVVVVVVVVVVVVVVVVVVVVVVVVVVCVVVVVVVVVVVVVVVVVVVVVVVVVVVVVVVVVVVVVVVVVVVVVVVVVVVVVVVVVVVVVVVVVVVVVVVVVVVVVVVVVVVVVVVVVVVVVVVVVVVVVVQVVCCVVPVDGDDDDPPDDDPPCPVDPDVPPPVVVVVVVCVVVVVPDDPPDDDDDDDDDDDDDDDDDDDDDDDPDDPPPPVVPVVVVVVVVVPPDDPVPPPPPDD

pLDDT: mean 75.6, std 24.43, range [31.67, 98.75]

Secondary structure (DSSP, 8-state):
--HHHHHHHHHHHHHHHHHHHTSS---S----------------THHHHHHHHHHHHHHHHHHHHHHHHHHHHHHHHHHHHHHHHHHHHHHHHHHHHHHHHHHHHHHHHHHHHHHHHHHHHHHHHHHHHHHHHHHHHHHHHHHHHHHHHHHHHHHHHHHHHHHHHHHHHHHHHHHHHHHHHHHHHHHHHHHHHHHHHHHHHHHHHHHHHHHHHSS----------TT-TT------HHHHHHHHHHHHTTSS----------------------------SGGGSHHHHHHHHHHHTT----TTSSSS--

Radius of gyration: 84.39 Å; chains: 1; bounding box: 172×64×241 Å

InterPro domains:
  IPR007531 Dysbindin [PF04440] (175-269)
  IPR007531 Dysbindin [PTHR16294] (1-265)

Organism: Seriola dumerili (NCBI:txid41447)

Sequence (310 aa):
MFENFRERLHMVQQDFTTGLKTLGDKSRDTKIKRRPRFEESLPHFSAGLEILSRYEENWFLLHKRTKDCAQAAEAVDGDIVMLSAHWERRRTALTQLQEQLQSLPAFISELDAITANIAHLEGDFEEMESRLVYLETLCCQCEQQTVKQHHINQLEAYKKKKRRELEALEVELNSEHAQKVAEQEQAQQQKLRERQKVYEEAFHQDVEQYLSTGYLQHREPTGADVSVLDQMTVTNISDEEALDDFLNSTGDDISHGSSLTSGNPNSGGALQPEENSSHTVAAKRFDVVFKASSTLCSLTPIKFFMKLSQ